Protein AF-A0A7W1YD83-F1 (afdb_monomer)

Radius of gyration: 21.46 Å; Cα contacts (8 Å, |Δi|>4): 449; chains: 1; bounding box: 45×30×66 Å

Structure (mmCIF, N/CA/C/O backbone):
data_AF-A0A7W1YD83-F1
#
_entry.id   AF-A0A7W1YD83-F1
#
loop_
_atom_site.group_PDB
_atom_site.id
_atom_site.type_symbol
_atom_site.label_atom_id
_atom_site.label_alt_id
_atom_site.label_comp_id
_atom_site.label_asym_id
_atom_site.label_entity_id
_atom_site.label_seq_id
_atom_site.pdbx_PDB_ins_code
_atom_site.Cartn_x
_atom_site.Cartn_y
_atom_site.Cartn_z
_atom_site.occupancy
_atom_site.B_iso_or_equiv
_atom_site.auth_seq_id
_atom_site.auth_comp_id
_atom_site.auth_asym_id
_atom_site.auth_atom_id
_atom_site.pdbx_PDB_model_num
ATOM 1 N N . ALA A 1 1 ? -5.613 -2.786 -4.575 1.00 83.44 1 ALA A N 1
ATOM 2 C CA . ALA A 1 1 ? -6.187 -3.310 -5.830 1.00 83.44 1 ALA A CA 1
ATOM 3 C C . ALA A 1 1 ? -5.606 -4.675 -6.187 1.00 83.44 1 ALA A C 1
ATOM 5 O O . ALA A 1 1 ? -6.374 -5.591 -6.424 1.00 83.44 1 ALA A O 1
ATOM 6 N N . THR A 1 2 ? -4.282 -4.833 -6.173 1.00 93.50 2 THR A N 1
ATOM 7 C CA . THR A 1 2 ? -3.581 -5.984 -6.768 1.00 93.50 2 THR A CA 1
ATOM 8 C C . THR A 1 2 ? -4.056 -7.386 -6.350 1.00 93.50 2 THR A C 1
ATOM 10 O O . THR A 1 2 ? -4.146 -8.216 -7.246 1.00 93.50 2 THR A O 1
ATOM 13 N N . PRO A 1 3 ? -4.469 -7.689 -5.096 1.00 92.75 3 PRO A N 1
ATOM 14 C CA . PRO A 1 3 ? -4.951 -9.037 -4.752 1.00 92.75 3 PRO A CA 1
ATOM 15 C C . PRO A 1 3 ? -6.234 -9.474 -5.473 1.00 92.75 3 PRO A C 1
ATOM 17 O O . PRO A 1 3 ? -6.559 -10.653 -5.464 1.00 92.75 3 PRO A O 1
ATOM 20 N N . TYR A 1 4 ? -6.979 -8.536 -6.063 1.00 94.62 4 TYR A N 1
ATOM 21 C CA . TYR A 1 4 ? -8.246 -8.811 -6.749 1.00 94.62 4 TYR A CA 1
ATOM 22 C C . TYR A 1 4 ? -8.084 -9.074 -8.251 1.00 94.62 4 TYR A C 1
ATOM 24 O O . TYR A 1 4 ? -9.076 -9.251 -8.949 1.00 94.62 4 TYR A O 1
ATOM 32 N N . PHE A 1 5 ? -6.852 -9.067 -8.757 1.00 97.50 5 PHE A N 1
ATOM 33 C CA . PHE A 1 5 ? -6.552 -9.258 -10.171 1.00 97.50 5 PHE A CA 1
ATOM 34 C C . PHE A 1 5 ? -5.728 -10.534 -10.375 1.00 97.50 5 PHE A C 1
ATOM 36 O O . PHE A 1 5 ? -4.896 -10.861 -9.526 1.00 97.50 5 PHE A O 1
ATOM 43 N N . PRO A 1 6 ? -5.914 -11.248 -11.495 1.00 97.44 6 PRO A N 1
ATOM 44 C CA . PRO A 1 6 ? -5.196 -12.488 -11.758 1.00 97.44 6 PRO A CA 1
ATOM 45 C C . PRO A 1 6 ? -3.700 -12.255 -12.019 1.00 97.44 6 PRO A C 1
ATOM 47 O O . PRO A 1 6 ? -3.255 -11.131 -12.288 1.00 97.44 6 PRO A O 1
ATOM 50 N N . ALA A 1 7 ? -2.933 -13.347 -11.993 1.00 97.56 7 ALA A N 1
ATOM 51 C CA . ALA A 1 7 ? -1.588 -13.384 -12.559 1.00 97.56 7 ALA A CA 1
ATOM 52 C C . ALA A 1 7 ? -1.601 -12.907 -14.027 1.00 97.56 7 ALA A C 1
ATOM 54 O O . ALA A 1 7 ? -2.603 -13.040 -14.728 1.00 97.56 7 ALA A O 1
ATOM 55 N N . GLY A 1 8 ? -0.499 -12.311 -14.477 1.00 97.19 8 GLY A N 1
ATOM 56 C CA . GLY A 1 8 ? -0.370 -11.675 -15.790 1.00 97.19 8 GLY A CA 1
ATOM 57 C C . GLY A 1 8 ? -0.905 -10.242 -15.858 1.00 97.19 8 GLY A C 1
ATOM 58 O O . GLY A 1 8 ? -0.608 -9.535 -16.816 1.00 97.19 8 GLY A O 1
ATOM 59 N N . THR A 1 9 ? -1.640 -9.767 -14.844 1.00 98.56 9 THR A N 1
ATOM 60 C CA . THR A 1 9 ? -2.102 -8.369 -14.805 1.00 98.56 9 THR A CA 1
ATOM 61 C C . THR A 1 9 ? -0.923 -7.404 -14.745 1.00 98.56 9 THR A C 1
ATOM 63 O O . THR A 1 9 ? 0.001 -7.594 -13.951 1.00 98.56 9 THR A O 1
ATOM 66 N N . VAL A 1 10 ? -0.997 -6.340 -15.546 1.00 98.69 10 VAL A N 1
ATOM 67 C CA . VAL A 1 10 ? -0.021 -5.248 -15.582 1.00 98.69 10 VAL A CA 1
ATOM 68 C C . VAL A 1 10 ? -0.576 -4.036 -14.838 1.00 98.69 10 VAL A C 1
ATOM 70 O O . VAL A 1 10 ? -1.605 -3.477 -15.212 1.00 98.69 10 VAL A O 1
ATOM 73 N N . PHE A 1 11 ? 0.125 -3.605 -13.794 1.00 98.69 11 PHE A N 1
ATOM 74 C CA . PHE A 1 11 ? -0.170 -2.389 -13.048 1.00 98.69 11 PHE A CA 1
ATOM 75 C C . PHE A 1 11 ? 0.800 -1.288 -13.449 1.00 98.69 11 PHE A C 1
ATOM 77 O O . PHE A 1 11 ? 1.987 -1.370 -13.145 1.00 98.69 11 PHE A O 1
ATOM 84 N N . VAL A 1 12 ? 0.292 -0.227 -14.071 1.00 98.38 12 VAL A N 1
ATOM 85 C CA . VAL A 1 12 ? 1.050 1.014 -14.260 1.00 98.38 12 VAL A CA 1
ATOM 86 C C . VAL A 1 12 ? 0.715 1.946 -13.100 1.00 98.38 12 VAL A C 1
ATOM 88 O O . VAL A 1 12 ? -0.426 2.386 -12.967 1.00 98.38 12 VAL A O 1
ATOM 91 N N . ALA A 1 13 ? 1.687 2.213 -12.229 1.00 97.75 13 ALA A N 1
ATOM 92 C CA . ALA A 1 13 ? 1.493 3.007 -11.019 1.00 97.75 13 ALA A CA 1
ATOM 93 C C . ALA A 1 13 ? 2.555 4.104 -10.936 1.00 97.75 13 ALA A C 1
ATOM 95 O O . ALA A 1 13 ? 3.735 3.823 -10.744 1.00 97.75 13 ALA A O 1
ATOM 96 N N . VAL A 1 14 ? 2.137 5.363 -11.085 1.00 96.44 14 VAL A N 1
ATOM 97 C CA . VAL A 1 14 ? 3.062 6.497 -11.198 1.00 96.44 14 VAL A CA 1
ATOM 98 C C . VAL A 1 14 ? 2.688 7.580 -10.194 1.00 96.44 14 VAL A C 1
ATOM 100 O O . VAL A 1 14 ? 1.758 8.353 -10.403 1.00 96.44 14 VAL A O 1
ATOM 103 N N . VAL A 1 15 ? 3.449 7.632 -9.105 1.00 96.06 15 VAL A N 1
ATOM 104 C CA . VAL A 1 15 ? 3.525 8.774 -8.189 1.00 96.06 15 VAL A CA 1
ATOM 105 C C . VAL A 1 15 ? 4.998 9.130 -8.121 1.00 96.06 15 VAL A C 1
ATOM 107 O O . VAL A 1 15 ? 5.776 8.412 -7.497 1.00 96.06 15 VAL A O 1
ATOM 110 N N . ASP A 1 16 ? 5.398 10.169 -8.850 1.00 95.19 16 ASP A N 1
ATOM 111 C CA . ASP A 1 16 ? 6.807 10.383 -9.177 1.00 95.19 16 ASP A CA 1
ATOM 112 C C . ASP A 1 16 ? 7.264 11.833 -8.974 1.00 95.19 16 ASP A C 1
ATOM 114 O O . ASP A 1 16 ? 7.435 12.578 -9.939 1.00 95.19 16 ASP A O 1
ATOM 118 N N . PRO A 1 17 ? 7.508 12.247 -7.717 1.00 93.12 17 PRO A N 1
ATOM 119 C CA . PRO A 1 17 ? 8.136 13.536 -7.432 1.00 93.12 17 PRO A CA 1
ATOM 120 C C . PRO A 1 17 ? 9.556 13.656 -8.010 1.00 93.12 17 PRO A C 1
ATOM 122 O O . PRO A 1 17 ? 10.057 14.762 -8.166 1.00 93.12 17 PRO A O 1
ATOM 125 N N . GLY A 1 18 ? 10.207 12.525 -8.314 1.00 92.12 18 GLY A N 1
ATOM 126 C CA . GLY A 1 18 ? 11.548 12.450 -8.893 1.00 92.12 18 GLY A CA 1
ATOM 127 C C . GLY A 1 18 ? 11.556 12.342 -10.419 1.00 92.12 18 GLY A C 1
ATOM 128 O O . GLY A 1 18 ? 12.548 11.876 -10.983 1.00 92.12 18 GLY A O 1
ATOM 129 N N . VAL A 1 19 ? 10.472 12.714 -11.104 1.00 94.69 19 VAL A N 1
ATOM 130 C CA . VAL A 1 19 ? 10.420 12.709 -12.572 1.00 94.69 19 VAL A CA 1
ATOM 131 C C . VAL A 1 19 ? 11.568 13.539 -13.160 1.00 94.69 19 VAL A C 1
ATOM 133 O O . VAL A 1 19 ? 11.961 14.560 -12.601 1.00 94.69 19 VAL A O 1
ATOM 136 N N . GLY A 1 20 ? 12.165 13.056 -14.252 1.00 86.12 20 GLY A N 1
ATOM 137 C CA . GLY A 1 20 ? 13.322 13.705 -14.882 1.00 86.12 20 GLY A CA 1
ATOM 138 C C . GLY A 1 20 ? 14.644 13.615 -14.101 1.00 86.12 20 GLY A C 1
ATOM 139 O O . GLY A 1 20 ? 15.647 14.144 -14.572 1.00 86.12 20 GLY A O 1
ATOM 140 N N . SER A 1 21 ? 14.674 12.959 -12.934 1.00 91.00 21 SER A N 1
ATOM 141 C CA . SER A 1 21 ? 15.900 12.725 -12.153 1.00 91.00 21 SER A CA 1
ATOM 142 C C . SER A 1 21 ? 16.596 11.402 -12.517 1.00 91.00 21 SER A C 1
ATOM 144 O O . SER A 1 21 ? 16.196 10.705 -13.447 1.00 91.00 21 SER A O 1
ATOM 146 N N . SER A 1 22 ? 17.623 11.028 -11.746 1.00 91.81 22 SER A N 1
ATOM 147 C CA . SER A 1 22 ? 18.359 9.765 -11.881 1.00 91.81 22 SER A CA 1
ATOM 148 C C . SER A 1 22 ? 17.633 8.531 -11.323 1.00 91.81 22 SER A C 1
ATOM 150 O O . SER A 1 22 ? 18.168 7.425 -11.413 1.00 91.81 22 SER A O 1
ATOM 152 N N . ARG A 1 23 ? 16.434 8.678 -10.736 1.00 94.31 23 ARG A N 1
ATOM 153 C CA . ARG A 1 23 ? 15.660 7.538 -10.216 1.00 94.31 23 ARG A CA 1
ATOM 154 C C . ARG A 1 23 ? 15.283 6.572 -1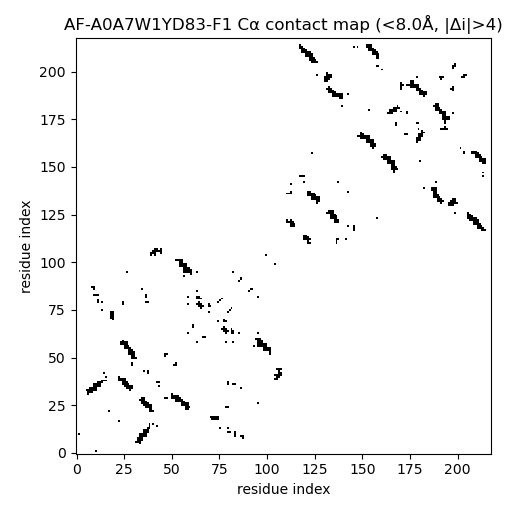1.344 1.00 94.31 23 ARG A C 1
ATOM 156 O O . ARG A 1 23 ? 14.725 6.978 -12.367 1.00 94.31 23 ARG A O 1
ATOM 163 N N . LYS A 1 24 ? 15.514 5.274 -11.145 1.00 96.25 24 LYS A N 1
ATOM 164 C CA . LYS A 1 24 ? 15.248 4.254 -12.171 1.00 96.25 24 LYS A CA 1
ATOM 165 C C . LYS A 1 24 ? 13.755 4.165 -12.500 1.00 96.25 24 LYS A C 1
ATOM 167 O O . LYS A 1 24 ? 12.897 4.378 -11.644 1.00 96.25 24 LYS A O 1
ATOM 172 N N . ALA A 1 25 ? 13.434 3.897 -13.761 1.00 97.56 25 ALA A N 1
ATOM 173 C CA . ALA A 1 25 ? 12.114 3.430 -14.180 1.00 97.56 25 ALA A CA 1
ATOM 174 C C . ALA A 1 25 ? 12.181 1.904 -14.249 1.00 97.56 25 ALA A C 1
ATOM 176 O O . ALA A 1 25 ? 13.154 1.395 -14.798 1.00 97.56 25 ALA A O 1
ATOM 177 N N . LEU A 1 26 ? 11.210 1.170 -13.703 1.00 97.94 26 LEU A N 1
ATOM 178 C CA . LEU A 1 26 ? 11.314 -0.289 -13.653 1.00 97.94 26 LEU A CA 1
ATOM 179 C C . LEU A 1 26 ? 10.035 -1.023 -14.036 1.00 97.94 26 LEU A C 1
ATOM 181 O O . LEU A 1 26 ? 8.924 -0.500 -13.910 1.00 97.94 26 LEU A O 1
ATOM 185 N N . VAL A 1 27 ? 10.237 -2.268 -14.465 1.00 98.69 27 VAL A N 1
ATOM 186 C CA . VAL A 1 27 ? 9.237 -3.332 -14.470 1.00 98.69 27 VAL A CA 1
ATOM 187 C C . VAL A 1 27 ? 9.625 -4.344 -13.400 1.00 98.69 27 VAL A C 1
ATOM 189 O O . VAL A 1 27 ? 10.742 -4.854 -13.410 1.00 98.69 27 VAL A O 1
ATOM 192 N N . ALA A 1 28 ? 8.711 -4.671 -12.494 1.00 98.62 28 ALA A N 1
ATOM 193 C CA . ALA A 1 28 ? 8.877 -5.755 -11.532 1.00 98.62 28 ALA A CA 1
ATOM 194 C C . ALA A 1 28 ? 7.795 -6.816 -11.725 1.00 98.62 28 ALA A C 1
ATOM 196 O O . ALA A 1 28 ? 6.635 -6.487 -11.966 1.00 98.62 28 ALA A O 1
ATOM 197 N N . LYS A 1 29 ? 8.164 -8.084 -11.566 1.00 98.62 29 LYS A N 1
ATOM 198 C CA . LYS A 1 29 ? 7.243 -9.217 -11.520 1.00 98.62 29 LYS A CA 1
ATOM 199 C C . LYS A 1 29 ? 7.157 -9.723 -10.082 1.00 98.62 29 LYS A C 1
ATOM 201 O O . LYS A 1 29 ? 8.178 -10.071 -9.488 1.00 98.62 29 LYS A O 1
ATOM 206 N N . SER A 1 30 ? 5.963 -9.738 -9.493 1.00 98.50 30 SER A N 1
ATOM 207 C CA . SER A 1 30 ? 5.761 -10.330 -8.164 1.00 98.50 30 SER A CA 1
ATOM 208 C C . SER A 1 30 ? 5.721 -11.855 -8.244 1.00 98.50 30 SER A C 1
ATOM 210 O O . SER A 1 30 ? 5.412 -12.417 -9.294 1.00 98.50 30 SER A O 1
ATOM 212 N N . LYS A 1 31 ? 5.940 -12.546 -7.119 1.00 98.38 31 LYS A N 1
ATOM 213 C CA . LYS A 1 31 ? 5.767 -14.013 -7.062 1.00 98.38 31 LYS A CA 1
ATOM 214 C C . LYS A 1 31 ? 4.310 -14.457 -7.241 1.00 98.38 31 LYS A C 1
ATOM 216 O O . LYS A 1 31 ? 4.056 -15.625 -7.507 1.00 98.38 31 LYS A O 1
ATOM 221 N N . ALA A 1 32 ? 3.356 -13.528 -7.140 1.00 97.81 32 ALA A N 1
ATOM 222 C CA . ALA A 1 32 ? 1.963 -13.747 -7.529 1.00 97.81 32 ALA A CA 1
ATOM 223 C C . ALA A 1 32 ? 1.750 -13.692 -9.060 1.00 97.81 32 ALA A C 1
ATOM 225 O O . ALA A 1 32 ? 0.618 -13.780 -9.533 1.00 97.81 32 ALA A O 1
ATOM 226 N N . GLY A 1 33 ? 2.818 -13.523 -9.847 1.00 97.75 33 GLY A N 1
ATOM 227 C CA . GLY A 1 33 ? 2.787 -13.526 -11.307 1.00 97.75 33 GLY A CA 1
ATOM 228 C C . GLY A 1 33 ? 2.269 -12.232 -11.934 1.00 97.75 33 GLY A C 1
ATOM 229 O O . GLY A 1 33 ? 1.922 -12.237 -13.109 1.00 97.75 33 GLY A O 1
ATOM 230 N N . GLN A 1 34 ? 2.180 -11.136 -11.179 1.00 98.44 34 GLN A N 1
ATOM 231 C CA . GLN A 1 34 ? 1.708 -9.833 -11.664 1.00 98.44 34 GLN A CA 1
ATOM 232 C C . GLN A 1 34 ? 2.884 -8.930 -12.033 1.00 98.44 34 GLN A C 1
ATOM 234 O O . GLN A 1 34 ? 3.947 -9.025 -11.419 1.00 98.44 34 GLN A O 1
ATOM 239 N N . PHE A 1 35 ? 2.675 -8.021 -12.984 1.00 98.75 35 PHE A N 1
ATOM 240 C CA . PHE A 1 35 ? 3.675 -7.049 -13.414 1.00 98.75 35 PHE A CA 1
ATOM 241 C C . PHE A 1 35 ? 3.367 -5.651 -12.888 1.00 98.75 35 PHE A C 1
ATOM 243 O O . PHE A 1 35 ? 2.215 -5.224 -12.835 1.00 98.75 35 PHE A O 1
ATOM 250 N N . PHE A 1 36 ? 4.417 -4.917 -12.547 1.00 98.75 36 PHE A N 1
ATOM 251 C CA . PHE A 1 36 ? 4.350 -3.574 -11.997 1.00 98.75 36 PHE A CA 1
ATOM 252 C C . PHE A 1 36 ? 5.300 -2.665 -12.759 1.00 98.75 36 PHE A C 1
ATOM 254 O O . PHE A 1 36 ? 6.502 -2.907 -12.765 1.00 98.75 36 PHE A O 1
ATOM 261 N N . VAL A 1 37 ? 4.763 -1.612 -13.366 1.00 98.75 37 VAL A N 1
ATOM 262 C CA . VAL A 1 37 ? 5.498 -0.590 -14.112 1.00 98.75 37 VAL A CA 1
ATOM 263 C C . VAL A 1 37 ? 5.435 0.712 -13.323 1.00 98.75 37 VAL A C 1
ATOM 265 O O . VAL A 1 37 ? 4.361 1.306 -13.193 1.00 98.75 37 VAL A O 1
ATOM 268 N N . LEU A 1 38 ? 6.559 1.123 -12.734 1.00 98.62 38 LEU A N 1
ATOM 269 C CA . LEU A 1 38 ? 6.593 2.222 -11.762 1.00 98.62 38 LEU A CA 1
ATOM 270 C C . LEU A 1 38 ? 7.990 2.864 -11.627 1.00 98.62 38 LEU A C 1
ATOM 272 O O . LEU A 1 38 ? 8.989 2.257 -12.026 1.00 98.62 38 LEU A O 1
ATOM 276 N N . PRO A 1 39 ? 8.095 4.079 -11.056 1.00 98.31 39 PRO A N 1
ATOM 277 C CA . PRO A 1 39 ? 9.374 4.633 -10.608 1.00 98.31 39 PRO A CA 1
ATOM 278 C C . PRO A 1 39 ? 9.960 3.832 -9.438 1.00 98.31 39 PRO A C 1
ATOM 280 O O . PRO A 1 39 ? 9.239 3.453 -8.516 1.00 98.31 39 PRO A O 1
ATOM 283 N N . ASP A 1 40 ? 11.278 3.643 -9.413 1.00 98.00 40 ASP A N 1
ATOM 284 C CA . ASP A 1 40 ? 11.975 3.037 -8.274 1.00 98.00 40 ASP A CA 1
ATOM 285 C C . ASP A 1 40 ? 12.154 4.046 -7.131 1.00 98.00 40 ASP A C 1
ATOM 287 O O . ASP A 1 40 ? 13.219 4.618 -6.916 1.00 98.00 40 ASP A O 1
ATOM 291 N N . ASN A 1 41 ? 11.056 4.345 -6.441 1.00 97.44 41 ASN A N 1
ATOM 292 C CA . ASN A 1 41 ? 11.011 5.302 -5.333 1.00 97.44 41 ASN A CA 1
ATOM 293 C C . ASN A 1 41 ? 10.328 4.728 -4.082 1.00 97.44 41 ASN A C 1
ATOM 295 O O . ASN A 1 41 ? 9.931 5.464 -3.180 1.00 97.44 41 ASN A O 1
ATOM 299 N N . GLY A 1 42 ? 10.164 3.404 -4.043 1.00 97.44 42 GLY A N 1
ATOM 300 C CA . GLY A 1 42 ? 9.537 2.699 -2.932 1.00 97.44 42 GLY A CA 1
ATOM 301 C C . GLY A 1 42 ? 8.026 2.500 -3.049 1.00 97.44 42 GLY A C 1
ATOM 302 O O . GLY A 1 42 ? 7.447 1.858 -2.172 1.00 97.44 42 GLY A O 1
ATOM 303 N N . LEU A 1 43 ? 7.372 2.931 -4.135 1.00 97.06 43 LEU A N 1
ATOM 304 C CA . LEU A 1 43 ? 5.940 2.670 -4.359 1.00 97.06 43 LEU A CA 1
ATOM 305 C C . LEU A 1 43 ? 5.588 1.163 -4.364 1.00 97.06 43 LEU A C 1
ATOM 307 O O . LEU A 1 43 ? 4.472 0.781 -4.014 1.00 97.06 43 LEU A O 1
ATOM 311 N N . LEU A 1 44 ? 6.554 0.293 -4.685 1.00 97.44 44 LEU A N 1
ATOM 312 C CA . LEU A 1 44 ? 6.397 -1.168 -4.675 1.00 97.44 44 LEU A CA 1
ATOM 313 C C . LEU A 1 44 ? 6.489 -1.805 -3.274 1.00 97.44 44 LEU A C 1
ATOM 315 O O . LEU A 1 44 ? 6.217 -2.996 -3.143 1.00 97.44 44 LEU A O 1
ATOM 319 N N . THR A 1 45 ? 6.851 -1.051 -2.227 1.00 97.50 45 THR A N 1
ATOM 320 C CA . THR A 1 45 ? 7.175 -1.586 -0.885 1.00 97.50 45 THR A CA 1
ATOM 321 C C . THR A 1 45 ? 6.111 -2.553 -0.360 1.00 97.50 45 THR A C 1
ATOM 323 O O . THR A 1 45 ? 6.421 -3.707 -0.079 1.00 97.50 45 THR A O 1
ATOM 326 N N . MET A 1 46 ? 4.840 -2.138 -0.330 1.00 94.38 46 MET A N 1
ATOM 327 C CA . MET A 1 46 ? 3.753 -2.964 0.219 1.00 94.38 46 MET A CA 1
ATOM 328 C C . MET A 1 46 ? 3.476 -4.239 -0.596 1.00 94.38 46 MET A C 1
ATOM 330 O O . MET A 1 46 ? 2.991 -5.229 -0.055 1.00 94.38 46 MET A O 1
ATOM 334 N N . VAL A 1 47 ? 3.741 -4.222 -1.907 1.00 96.62 47 VAL A N 1
ATOM 335 C CA . VAL A 1 47 ? 3.602 -5.412 -2.764 1.00 96.62 47 VAL A CA 1
ATOM 336 C C . VAL A 1 47 ? 4.767 -6.360 -2.522 1.00 96.62 47 VAL A C 1
ATOM 338 O O . VAL A 1 47 ? 4.559 -7.562 -2.393 1.00 96.62 47 VAL A O 1
ATOM 341 N N . ALA A 1 48 ? 5.981 -5.820 -2.423 1.00 96.88 48 ALA A N 1
ATOM 342 C CA . ALA A 1 48 ? 7.169 -6.606 -2.145 1.00 96.88 48 ALA A CA 1
ATOM 343 C C . ALA A 1 48 ? 7.102 -7.302 -0.778 1.00 96.88 48 ALA A C 1
ATOM 345 O O . ALA A 1 48 ? 7.498 -8.458 -0.685 1.00 96.88 48 ALA A O 1
ATOM 346 N N . GLU A 1 49 ? 6.572 -6.639 0.253 1.00 94.00 49 GLU A N 1
ATOM 347 C CA . GLU A 1 49 ? 6.354 -7.251 1.572 1.00 94.00 49 GLU A CA 1
ATOM 348 C C . GLU A 1 49 ? 5.300 -8.364 1.535 1.00 94.00 49 GLU A C 1
ATOM 350 O O . GLU A 1 49 ? 5.484 -9.408 2.155 1.00 94.00 49 GLU A O 1
ATOM 355 N N . ARG A 1 50 ? 4.198 -8.153 0.803 1.00 93.31 50 ARG A N 1
ATOM 356 C CA . ARG A 1 50 ? 3.074 -9.097 0.762 1.00 93.31 50 ARG A CA 1
ATOM 357 C C . ARG A 1 50 ? 3.355 -10.327 -0.100 1.00 93.31 50 ARG A C 1
ATOM 359 O O . ARG A 1 50 ? 3.091 -11.443 0.332 1.00 93.31 50 ARG A O 1
ATOM 366 N N . ASP A 1 51 ? 3.833 -10.117 -1.324 1.00 96.62 51 ASP A N 1
ATOM 367 C CA . ASP A 1 51 ? 3.946 -11.175 -2.337 1.00 96.62 51 ASP A CA 1
ATOM 368 C C . ASP A 1 51 ? 5.396 -11.605 -2.572 1.00 96.62 51 ASP A C 1
ATOM 370 O O . ASP A 1 51 ? 5.652 -12.693 -3.084 1.00 96.62 51 ASP A O 1
ATOM 374 N N . GLY A 1 52 ? 6.366 -10.749 -2.248 1.00 97.88 52 GLY A N 1
ATOM 375 C CA . GLY A 1 52 ? 7.730 -10.879 -2.743 1.00 97.88 52 GLY A CA 1
ATOM 376 C C . GLY A 1 52 ? 7.858 -10.525 -4.229 1.00 97.88 52 GLY A C 1
ATOM 377 O O . GLY A 1 52 ? 6.919 -10.632 -5.023 1.00 97.88 52 GLY A O 1
ATOM 378 N N . ILE A 1 53 ? 9.065 -10.115 -4.616 1.00 98.50 53 ILE A N 1
ATOM 379 C CA . ILE A 1 53 ? 9.420 -9.830 -6.010 1.00 98.50 53 ILE A CA 1
ATOM 380 C C . ILE A 1 53 ? 10.203 -11.019 -6.564 1.00 98.50 53 ILE A C 1
ATOM 382 O O . ILE A 1 53 ? 11.177 -11.454 -5.953 1.00 98.50 53 ILE A O 1
ATOM 386 N N . GLU A 1 54 ? 9.729 -11.570 -7.681 1.00 98.25 54 GLU A N 1
ATOM 387 C CA . GLU A 1 54 ? 10.386 -12.653 -8.420 1.00 98.25 54 GLU A CA 1
ATOM 388 C C . GLU A 1 54 ? 11.581 -12.098 -9.195 1.00 98.25 54 GLU A C 1
ATOM 390 O O . GLU A 1 54 ? 12.687 -12.612 -9.070 1.00 98.25 54 GLU A O 1
ATOM 395 N N . ALA A 1 55 ? 11.365 -11.020 -9.949 1.00 98.44 55 ALA A N 1
ATOM 396 C CA . ALA A 1 55 ? 12.397 -10.373 -10.746 1.00 98.44 55 ALA A CA 1
ATOM 397 C C . ALA A 1 55 ? 12.048 -8.901 -11.008 1.00 98.44 55 ALA A C 1
ATOM 399 O O . ALA A 1 55 ? 10.878 -8.512 -10.957 1.00 98.44 55 ALA A O 1
ATOM 400 N N . ALA A 1 56 ? 13.056 -8.083 -11.304 1.00 98.69 56 ALA A N 1
ATOM 401 C CA . ALA A 1 56 ? 12.880 -6.698 -11.720 1.00 98.69 56 ALA A CA 1
ATOM 402 C C . ALA A 1 56 ? 13.878 -6.329 -12.821 1.00 98.69 56 ALA A C 1
ATOM 404 O O . ALA A 1 56 ? 14.961 -6.905 -12.910 1.00 98.69 56 ALA A O 1
ATOM 405 N N . ARG A 1 57 ? 13.497 -5.375 -13.670 1.00 98.69 57 ARG A N 1
ATOM 406 C CA . ARG A 1 57 ? 14.313 -4.845 -14.763 1.00 98.69 57 ARG A CA 1
ATOM 407 C C . ARG A 1 57 ? 14.148 -3.340 -14.871 1.00 98.69 57 ARG A C 1
ATOM 409 O O . ARG A 1 57 ? 13.056 -2.816 -14.652 1.00 98.69 57 ARG A O 1
ATOM 416 N N . GLU A 1 58 ? 15.220 -2.659 -15.243 1.00 98.44 58 GLU A N 1
ATOM 417 C CA . GLU A 1 58 ? 15.167 -1.247 -15.607 1.00 98.44 58 GLU A CA 1
ATOM 418 C C . GLU A 1 58 ? 14.500 -1.079 -16.976 1.00 98.44 58 GLU A C 1
ATOM 420 O O . GLU A 1 58 ? 14.753 -1.854 -17.897 1.00 98.44 58 GLU A O 1
ATOM 425 N N . ILE A 1 59 ? 13.674 -0.047 -17.133 1.00 97.94 59 ILE A N 1
ATOM 426 C CA . ILE A 1 59 ? 13.130 0.362 -18.428 1.00 97.94 59 ILE A CA 1
ATOM 427 C C . ILE A 1 59 ? 14.179 1.222 -19.123 1.00 97.94 59 ILE A C 1
ATOM 429 O O . ILE A 1 59 ? 14.185 2.444 -18.987 1.00 97.94 59 ILE A O 1
ATOM 433 N N . ALA A 1 60 ? 15.079 0.558 -19.843 1.00 96.31 60 ALA A N 1
ATOM 434 C CA . ALA A 1 60 ? 16.208 1.189 -20.524 1.00 96.31 60 ALA A CA 1
ATOM 435 C C . ALA A 1 60 ? 16.109 1.110 -22.054 1.00 96.31 60 ALA A C 1
ATOM 437 O O . ALA A 1 60 ? 16.845 1.807 -22.747 1.00 96.31 60 ALA A O 1
ATOM 438 N N . ASN A 1 61 ? 15.217 0.277 -22.596 1.00 96.44 61 ASN A N 1
ATOM 439 C CA . ASN A 1 61 ? 15.041 0.123 -24.036 1.00 96.44 61 ASN A CA 1
ATOM 440 C C . ASN A 1 61 ? 14.114 1.217 -24.613 1.00 96.44 61 ASN A C 1
ATOM 442 O O . ASN A 1 61 ? 12.916 1.202 -24.316 1.00 96.44 61 ASN A O 1
ATOM 446 N N . PRO A 1 62 ? 14.597 2.118 -25.495 1.00 95.31 62 PRO A N 1
ATOM 447 C CA . PRO A 1 62 ? 13.763 3.162 -26.099 1.00 95.31 62 PRO A CA 1
ATOM 448 C C . PRO A 1 62 ? 12.600 2.629 -26.947 1.00 95.31 62 PRO A C 1
ATOM 450 O O . PRO A 1 62 ? 11.602 3.324 -27.110 1.00 95.31 62 PRO A O 1
ATOM 453 N N . ALA A 1 63 ? 12.689 1.395 -27.459 1.00 96.00 63 ALA A N 1
ATOM 454 C CA . ALA A 1 63 ? 11.597 0.756 -28.198 1.00 96.00 63 ALA A CA 1
ATOM 455 C C . ALA A 1 63 ? 10.377 0.425 -27.318 1.00 96.00 63 ALA A C 1
ATOM 457 O O . ALA A 1 63 ? 9.318 0.116 -27.850 1.00 96.00 63 ALA A O 1
ATOM 458 N N . TRP A 1 64 ? 10.528 0.494 -25.990 1.00 97.06 64 TRP A N 1
ATOM 459 C CA . TRP A 1 64 ? 9.461 0.324 -24.998 1.00 97.06 64 TRP A CA 1
ATOM 460 C C . TRP A 1 64 ? 8.928 1.669 -24.472 1.00 97.06 64 TRP A C 1
ATOM 462 O O . TRP A 1 64 ? 8.214 1.705 -23.471 1.00 97.06 64 TRP A O 1
ATOM 472 N N . MET A 1 65 ? 9.291 2.783 -25.117 1.00 96.38 65 MET A N 1
ATOM 473 C CA . MET A 1 65 ? 8.923 4.154 -24.747 1.00 96.38 65 MET A CA 1
ATOM 474 C C . MET A 1 65 ? 8.179 4.843 -25.903 1.00 96.38 65 MET A C 1
ATOM 476 O O . MET A 1 65 ? 8.097 4.316 -27.009 1.00 96.38 65 MET A O 1
ATOM 480 N N . ILE A 1 66 ? 7.640 6.044 -25.673 1.00 91.69 66 ILE A N 1
ATOM 481 C CA . ILE A 1 66 ? 6.815 6.780 -26.654 1.00 91.69 66 ILE A CA 1
ATOM 482 C C . ILE A 1 66 ? 7.587 7.263 -27.907 1.00 91.69 66 ILE A C 1
ATOM 484 O O . ILE A 1 66 ? 6.984 7.821 -28.822 1.00 91.69 66 ILE A O 1
ATOM 488 N N . GLY A 1 67 ? 8.909 7.057 -27.970 1.00 81.25 67 GLY A N 1
ATOM 489 C CA . GLY A 1 67 ? 9.775 7.429 -29.092 1.00 81.25 67 GLY A CA 1
ATOM 490 C C . GLY A 1 67 ? 11.017 8.219 -28.660 1.00 81.25 67 GLY A C 1
ATOM 491 O O . GLY A 1 67 ? 11.440 8.159 -27.509 1.00 81.25 67 GLY A O 1
ATOM 492 N N . ALA A 1 68 ? 11.618 8.966 -29.594 1.00 72.69 68 ALA A N 1
ATOM 493 C CA . ALA A 1 68 ? 12.943 9.579 -29.418 1.00 72.69 68 ALA A CA 1
ATOM 494 C C . ALA A 1 68 ? 12.989 10.830 -28.512 1.00 72.69 68 ALA A C 1
ATOM 496 O O . ALA A 1 68 ? 14.069 11.213 -28.070 1.00 72.69 68 ALA A O 1
ATOM 497 N N . ALA A 1 69 ? 11.854 11.481 -28.242 1.00 82.62 69 ALA A N 1
ATOM 498 C CA . ALA A 1 69 ? 11.800 12.727 -27.474 1.00 82.62 69 ALA A CA 1
ATOM 499 C C . ALA A 1 69 ? 11.027 12.534 -26.161 1.00 82.62 69 ALA A C 1
ATOM 501 O O . ALA A 1 69 ? 9.806 12.679 -26.122 1.00 82.62 69 ALA A O 1
ATOM 502 N N . LEU A 1 70 ? 11.748 12.206 -25.086 1.00 89.44 70 LEU A N 1
ATOM 503 C CA . LEU A 1 70 ? 11.177 12.067 -23.744 1.00 89.44 70 LEU A CA 1
ATOM 504 C C . LEU A 1 70 ? 11.008 13.438 -23.076 1.00 89.44 70 LEU A C 1
ATOM 506 O O . LEU A 1 70 ? 11.925 14.260 -23.070 1.00 89.44 70 LEU A O 1
ATOM 510 N N . SER A 1 71 ? 9.845 13.681 -22.475 1.00 89.81 71 SER A N 1
ATOM 511 C CA . SER A 1 71 ? 9.607 14.841 -21.619 1.00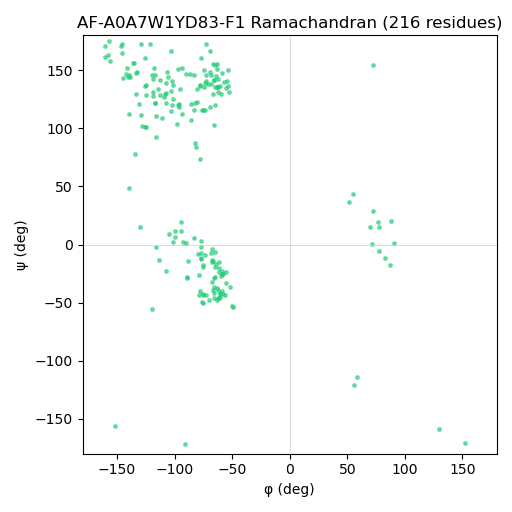 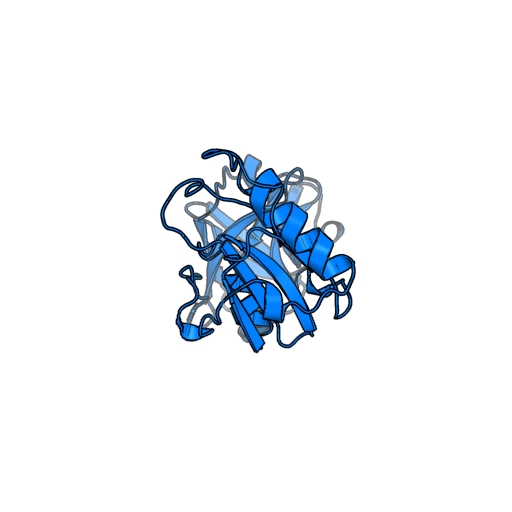89.81 71 SER A CA 1
ATOM 512 C C . SER A 1 71 ? 10.283 14.664 -20.265 1.00 89.81 71 SER A C 1
ATOM 514 O O . SER A 1 71 ? 10.095 13.647 -19.603 1.00 89.81 71 SER A O 1
ATOM 516 N N . SER A 1 72 ? 10.956 15.709 -19.783 1.00 91.00 72 SER A N 1
ATOM 517 C CA . SER A 1 72 ? 11.525 15.745 -18.431 1.00 91.00 72 SER A CA 1
ATOM 518 C C . SER A 1 72 ? 10.479 15.776 -17.310 1.00 91.00 72 SER A C 1
ATOM 520 O O . SER A 1 72 ? 10.822 15.535 -16.157 1.00 91.00 72 SER A O 1
ATOM 522 N N . THR A 1 73 ? 9.210 16.066 -17.615 1.00 91.81 73 THR A N 1
ATOM 523 C CA . THR A 1 73 ? 8.148 16.237 -16.611 1.00 91.81 73 THR A CA 1
ATOM 524 C C . THR A 1 73 ? 7.035 15.202 -16.714 1.00 91.81 73 THR A C 1
ATOM 526 O O . THR A 1 73 ? 6.135 15.207 -15.875 1.00 91.81 73 THR A O 1
ATOM 529 N N . PHE A 1 74 ? 7.076 14.290 -17.697 1.00 93.62 74 PHE A N 1
ATOM 530 C CA . PHE A 1 74 ? 5.966 13.360 -17.926 1.00 93.62 74 PHE A CA 1
ATOM 531 C C . PHE A 1 74 ? 6.374 11.922 -18.282 1.00 93.62 74 PHE A C 1
ATOM 533 O O . PHE A 1 74 ? 5.790 11.289 -19.163 1.00 93.62 74 PHE A O 1
ATOM 540 N N . HIS A 1 75 ? 7.291 11.332 -17.509 1.00 96.06 75 HIS A N 1
ATOM 541 C CA . HIS A 1 75 ? 7.659 9.913 -17.657 1.00 96.06 75 HIS A CA 1
ATOM 542 C C . HIS A 1 75 ? 6.472 8.941 -17.486 1.00 96.06 75 HIS A C 1
ATOM 544 O O . HIS A 1 75 ? 6.507 7.837 -18.024 1.00 96.06 75 HIS A O 1
ATOM 550 N N . GLY A 1 76 ? 5.399 9.352 -16.793 1.00 95.88 76 GLY A N 1
ATOM 551 C CA . GLY A 1 76 ? 4.109 8.642 -16.761 1.00 95.88 76 GLY A CA 1
ATOM 552 C C . GLY A 1 76 ? 3.589 8.284 -18.150 1.00 95.88 76 GLY A C 1
ATOM 553 O O . GLY A 1 76 ? 3.306 7.119 -18.432 1.00 95.88 76 GLY A O 1
ATOM 554 N N . ARG A 1 77 ? 3.512 9.289 -19.023 1.00 95.62 77 ARG A N 1
ATOM 555 C CA . ARG A 1 77 ? 3.073 9.150 -20.411 1.00 95.62 77 ARG A CA 1
ATOM 556 C C . ARG A 1 77 ? 4.172 8.560 -21.292 1.00 95.62 77 ARG A C 1
ATOM 558 O O . ARG A 1 77 ? 3.867 7.739 -22.144 1.00 95.62 77 ARG A O 1
ATOM 565 N N . ASP A 1 78 ? 5.421 8.970 -21.083 1.00 96.31 78 ASP A N 1
ATOM 566 C CA . ASP A 1 78 ? 6.480 8.733 -22.072 1.00 96.31 78 ASP A CA 1
ATOM 567 C C . ASP A 1 78 ? 7.220 7.403 -21.893 1.00 96.31 78 ASP A C 1
ATOM 569 O O . ASP A 1 78 ? 7.708 6.843 -22.871 1.00 96.31 78 ASP A O 1
ATOM 573 N N . ILE A 1 79 ? 7.289 6.885 -20.663 1.00 97.44 79 ILE A N 1
ATOM 574 C CA . ILE A 1 79 ? 8.052 5.675 -20.318 1.00 97.44 79 ILE A CA 1
ATOM 575 C C . ILE A 1 79 ? 7.124 4.603 -19.746 1.00 97.44 79 ILE A C 1
ATOM 577 O O . ILE A 1 79 ? 7.051 3.492 -20.264 1.00 97.44 79 ILE A O 1
ATOM 581 N N . PHE A 1 80 ? 6.381 4.931 -18.687 1.00 98.19 80 PHE A N 1
ATOM 582 C CA . PHE A 1 80 ? 5.629 3.929 -17.931 1.00 98.19 80 PHE A CA 1
ATOM 583 C C . PHE A 1 80 ? 4.393 3.413 -18.677 1.00 98.19 80 PHE A C 1
ATOM 585 O O . PHE A 1 80 ? 4.149 2.209 -18.695 1.00 98.19 80 PHE A O 1
ATOM 592 N N . SER A 1 81 ? 3.618 4.294 -19.317 1.00 97.81 81 SER A N 1
ATOM 593 C CA . SER A 1 81 ? 2.418 3.870 -20.056 1.00 97.81 81 SER A CA 1
ATOM 594 C C . SER A 1 81 ? 2.753 2.990 -21.275 1.00 97.81 81 SER A C 1
ATOM 596 O O . SER A 1 81 ? 2.140 1.928 -21.401 1.00 97.81 81 SER A O 1
ATOM 598 N N . PRO A 1 82 ? 3.741 3.335 -22.131 1.00 97.81 82 PRO A N 1
ATOM 599 C CA . PRO A 1 82 ? 4.155 2.479 -23.239 1.00 97.81 82 PRO A CA 1
ATOM 600 C C . PRO A 1 82 ? 4.713 1.139 -22.757 1.00 97.81 82 PRO A C 1
ATOM 602 O O . PRO A 1 82 ? 4.255 0.099 -23.225 1.00 97.81 82 PRO A O 1
ATOM 605 N N . ALA A 1 83 ? 5.600 1.129 -21.754 1.00 98.44 83 ALA A N 1
ATOM 606 C CA . ALA A 1 83 ? 6.123 -0.119 -21.199 1.00 98.44 83 ALA A CA 1
ATOM 607 C C . ALA A 1 83 ? 5.003 -1.019 -20.646 1.00 98.44 83 ALA A C 1
ATOM 609 O O . ALA A 1 83 ? 4.997 -2.227 -20.884 1.00 98.44 83 ALA A O 1
ATOM 610 N N . GLY A 1 84 ? 4.004 -0.431 -19.977 1.00 98.56 84 GLY A N 1
ATOM 611 C CA . GLY A 1 84 ? 2.800 -1.143 -19.550 1.00 98.56 84 GLY A CA 1
ATOM 612 C C . GLY A 1 84 ? 2.005 -1.743 -20.712 1.00 98.56 84 GLY A C 1
ATOM 613 O O . GLY A 1 84 ? 1.562 -2.887 -20.623 1.00 98.56 84 GLY A O 1
ATOM 614 N N . ALA A 1 85 ? 1.862 -1.013 -21.820 1.00 98.31 85 ALA A N 1
ATOM 615 C CA . ALA A 1 85 ? 1.173 -1.498 -23.015 1.00 98.31 85 ALA A CA 1
ATOM 616 C C . ALA A 1 85 ? 1.922 -2.651 -23.707 1.00 98.31 85 ALA A C 1
ATOM 618 O O . ALA A 1 85 ? 1.287 -3.611 -24.138 1.00 98.31 85 ALA A O 1
ATOM 619 N N . HIS A 1 86 ? 3.256 -2.599 -23.774 1.00 98.50 86 HIS A N 1
ATOM 620 C CA . HIS A 1 86 ? 4.069 -3.705 -24.292 1.00 98.50 86 HIS A CA 1
ATOM 621 C C . HIS A 1 86 ? 3.889 -4.983 -23.461 1.00 98.50 86 HIS A C 1
ATOM 623 O O . HIS A 1 86 ? 3.632 -6.047 -24.025 1.00 98.50 86 HIS A O 1
ATOM 629 N N . LEU A 1 87 ? 3.924 -4.874 -22.127 1.00 98.44 87 LEU A N 1
ATOM 630 C CA . LEU A 1 87 ? 3.647 -6.009 -21.240 1.00 98.44 87 LEU A CA 1
ATOM 631 C C . LEU A 1 87 ? 2.231 -6.556 -21.440 1.00 98.44 87 LEU A C 1
ATOM 633 O O . LEU A 1 87 ? 2.047 -7.765 -21.544 1.00 98.44 87 LEU A O 1
ATOM 637 N N . ALA A 1 88 ? 1.230 -5.676 -21.529 1.00 98.19 88 ALA A N 1
ATOM 638 C CA . ALA A 1 88 ? -0.159 -6.082 -21.722 1.00 98.19 88 ALA A CA 1
ATOM 639 C C . ALA A 1 88 ? -0.391 -6.762 -23.085 1.00 98.19 88 ALA A C 1
ATOM 641 O O . ALA A 1 88 ? -1.275 -7.608 -23.204 1.00 98.19 88 ALA A O 1
ATOM 642 N N . ARG A 1 89 ? 0.415 -6.424 -24.101 1.00 97.75 89 ARG A N 1
ATOM 643 C CA . ARG A 1 89 ? 0.420 -7.072 -25.422 1.00 97.75 89 ARG A CA 1
ATOM 644 C C . ARG A 1 89 ? 1.127 -8.437 -25.426 1.00 97.75 89 ARG A C 1
ATOM 646 O O . ARG A 1 89 ? 0.973 -9.179 -26.391 1.00 97.75 89 ARG A O 1
ATOM 653 N N . GLY A 1 90 ? 1.846 -8.783 -24.356 1.00 97.50 90 GLY A N 1
ATOM 654 C CA . GLY A 1 90 ? 2.543 -10.063 -24.208 1.00 97.50 90 GLY A CA 1
ATOM 655 C C . GLY A 1 90 ? 3.960 -10.083 -24.779 1.00 97.50 90 GLY A C 1
ATOM 656 O O . GLY A 1 90 ? 4.478 -11.162 -25.060 1.00 97.50 90 GLY A O 1
ATOM 657 N N . ASP A 1 91 ? 4.586 -8.918 -24.965 1.00 98.19 91 ASP A N 1
ATOM 658 C CA . ASP A 1 91 ? 5.983 -8.852 -25.399 1.00 98.19 91 ASP A CA 1
ATOM 659 C C . ASP A 1 91 ? 6.927 -9.485 -24.371 1.00 98.19 91 ASP A C 1
ATOM 661 O O . ASP A 1 91 ? 6.674 -9.445 -23.163 1.00 98.19 91 ASP A O 1
ATOM 665 N N . ASP A 1 92 ? 8.059 -10.018 -24.845 1.00 97.75 92 ASP A N 1
ATOM 666 C CA . ASP A 1 92 ? 9.099 -10.527 -23.955 1.00 97.75 92 ASP A CA 1
ATOM 667 C C . ASP A 1 92 ? 9.711 -9.380 -23.145 1.00 97.75 92 ASP A C 1
ATOM 669 O O . ASP A 1 92 ? 10.543 -8.606 -23.625 1.00 97.75 92 ASP A O 1
ATOM 673 N N . TRP A 1 93 ? 9.306 -9.297 -21.881 1.00 97.38 93 TRP A N 1
ATOM 674 C CA . TRP A 1 93 ? 9.757 -8.281 -20.942 1.00 97.38 93 TRP A CA 1
ATOM 675 C C . TRP A 1 93 ? 11.269 -8.315 -20.680 1.00 97.38 93 TRP A C 1
ATOM 677 O O . TRP A 1 93 ? 11.806 -7.326 -20.187 1.00 97.38 93 TRP A O 1
ATOM 687 N N . ASN A 1 94 ? 11.989 -9.383 -21.049 1.00 97.69 94 ASN A N 1
ATOM 688 C CA . ASN A 1 94 ? 13.454 -9.373 -21.018 1.00 97.69 94 ASN A CA 1
ATOM 689 C C . ASN A 1 94 ? 14.047 -8.280 -21.917 1.00 97.69 94 ASN A C 1
ATOM 691 O O . ASN A 1 94 ? 15.118 -7.754 -21.620 1.00 97.69 94 ASN A O 1
ATOM 695 N N . ALA A 1 95 ? 13.330 -7.887 -22.973 1.00 97.69 95 ALA A N 1
ATOM 696 C CA . ALA A 1 95 ? 13.736 -6.813 -23.868 1.00 97.69 95 ALA A CA 1
ATOM 697 C C . ALA A 1 95 ? 13.585 -5.410 -23.256 1.00 97.69 95 ALA A C 1
ATOM 699 O O . ALA A 1 95 ? 14.056 -4.450 -23.864 1.00 97.69 95 ALA A O 1
ATOM 700 N N . VAL A 1 96 ? 12.949 -5.255 -22.087 1.00 97.69 96 VAL A N 1
ATOM 701 C CA . VAL A 1 96 ? 12.722 -3.935 -21.471 1.00 97.69 96 VAL A CA 1
ATOM 702 C C . VAL A 1 96 ? 14.027 -3.269 -21.017 1.00 97.69 96 VAL A C 1
ATOM 704 O O . VAL A 1 96 ? 14.153 -2.042 -21.076 1.00 97.69 96 VAL A O 1
ATOM 707 N N . GLY A 1 97 ? 15.010 -4.077 -20.608 1.00 98.06 97 GLY A N 1
ATOM 708 C CA . GLY A 1 97 ? 16.310 -3.614 -20.138 1.00 98.06 97 GLY A CA 1
ATOM 709 C C . GLY A 1 97 ? 16.994 -4.560 -19.139 1.00 98.06 97 GLY A C 1
ATOM 710 O O . GLY A 1 97 ? 16.562 -5.707 -18.948 1.00 98.06 97 GLY A O 1
ATOM 711 N N . PRO A 1 98 ? 18.106 -4.101 -18.533 1.00 98.25 98 PRO A N 1
ATOM 712 C CA . PRO A 1 98 ? 18.936 -4.910 -17.645 1.00 98.25 98 PRO A CA 1
ATOM 713 C C . PRO A 1 98 ? 18.203 -5.289 -16.354 1.00 98.25 98 PRO A C 1
ATOM 715 O O . PRO A 1 98 ? 17.280 -4.599 -15.919 1.00 98.25 98 PRO A O 1
ATOM 718 N N . GLU A 1 99 ? 18.631 -6.389 -15.737 1.00 98.38 99 GLU A N 1
ATOM 719 C CA . GLU A 1 99 ? 18.093 -6.850 -14.454 1.00 98.38 99 GLU A CA 1
ATOM 720 C C . GLU A 1 99 ? 18.474 -5.912 -13.308 1.00 98.38 99 GLU A C 1
ATOM 722 O O . GLU A 1 99 ? 19.561 -5.337 -13.285 1.00 98.38 99 GLU A O 1
ATOM 727 N N . IL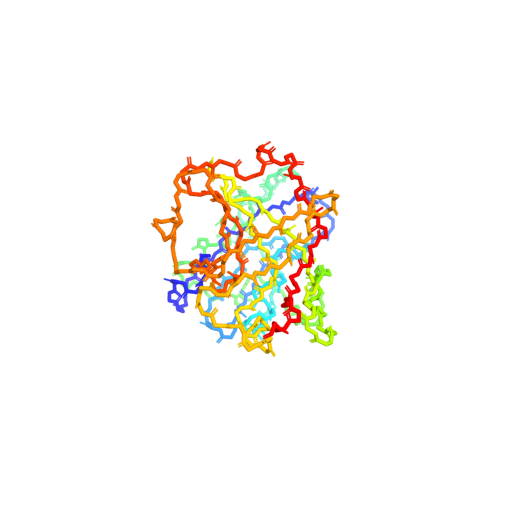E A 1 100 ? 17.561 -5.793 -12.348 1.00 98.12 100 ILE A N 1
ATOM 728 C CA . ILE A 1 100 ? 17.779 -5.150 -11.055 1.00 98.12 100 ILE A CA 1
ATOM 729 C C . ILE A 1 100 ? 17.558 -6.226 -9.998 1.00 98.12 100 ILE A C 1
ATOM 731 O O . ILE A 1 100 ? 16.509 -6.883 -9.987 1.00 98.12 100 ILE A O 1
ATOM 735 N N . ALA A 1 101 ? 18.517 -6.409 -9.090 1.00 98.00 101 ALA A N 1
ATOM 736 C CA . ALA A 1 101 ? 18.339 -7.380 -8.022 1.00 98.00 101 ALA A CA 1
ATOM 737 C C . ALA A 1 101 ? 17.182 -6.930 -7.106 1.00 98.00 101 ALA A C 1
ATOM 739 O O . ALA A 1 101 ? 17.132 -5.763 -6.713 1.00 98.00 101 ALA A O 1
ATOM 740 N N . PRO A 1 102 ? 16.257 -7.818 -6.685 1.00 97.06 102 PRO A N 1
ATOM 741 C CA . PRO A 1 102 ? 15.152 -7.426 -5.806 1.00 97.06 102 PRO A CA 1
ATOM 742 C C . PRO A 1 102 ? 15.570 -6.740 -4.494 1.00 97.06 102 PRO A C 1
ATOM 744 O O . PRO A 1 102 ? 14.765 -6.012 -3.910 1.00 97.06 102 PRO A O 1
ATOM 747 N N . SER A 1 103 ? 16.805 -6.976 -4.034 1.00 96.62 103 SER A N 1
ATOM 748 C CA . SER A 1 103 ? 17.429 -6.339 -2.867 1.00 96.62 103 SER A CA 1
ATOM 749 C C . SER A 1 103 ? 17.883 -4.895 -3.098 1.00 96.62 103 SER A C 1
ATOM 751 O O . SER A 1 103 ? 18.090 -4.178 -2.127 1.00 96.62 103 SER A O 1
ATOM 753 N N . GLU A 1 104 ? 18.053 -4.471 -4.350 1.00 97.56 104 GLU A N 1
ATOM 754 C CA . GLU A 1 104 ? 18.460 -3.107 -4.725 1.00 97.56 104 GLU A CA 1
ATOM 755 C C . GLU A 1 104 ? 17.264 -2.162 -4.886 1.00 97.56 104 GLU A C 1
ATOM 757 O O . GLU A 1 104 ? 17.438 -0.947 -4.919 1.00 97.56 104 GLU A O 1
ATOM 762 N N . LEU A 1 105 ? 16.048 -2.714 -4.964 1.00 98.00 105 LEU A N 1
ATOM 763 C CA . LEU A 1 105 ? 14.816 -1.941 -5.091 1.00 98.00 105 LEU A CA 1
ATOM 764 C C . LEU A 1 105 ? 14.606 -1.039 -3.876 1.00 98.00 105 LEU A C 1
ATOM 766 O O . LEU A 1 105 ? 14.680 -1.499 -2.732 1.00 98.00 105 LEU A O 1
ATOM 770 N N . VAL A 1 106 ? 14.225 0.215 -4.119 1.00 97.88 106 VAL A N 1
ATOM 771 C CA . VAL A 1 106 ? 13.947 1.168 -3.044 1.00 97.88 106 VAL A CA 1
ATOM 772 C C . VAL A 1 106 ? 12.794 0.651 -2.172 1.00 97.88 106 VAL A C 1
ATOM 774 O O . VAL A 1 106 ? 11.773 0.145 -2.658 1.00 97.88 106 VAL A O 1
ATOM 777 N N . ARG A 1 107 ? 12.959 0.772 -0.849 1.00 97.00 107 ARG A N 1
ATOM 778 C CA . ARG A 1 107 ? 11.958 0.414 0.165 1.00 97.00 107 ARG A CA 1
ATOM 779 C C . ARG A 1 107 ? 11.696 1.594 1.086 1.00 97.00 107 ARG A C 1
ATOM 781 O O . ARG A 1 107 ? 12.624 2.260 1.534 1.00 97.00 107 ARG A O 1
ATOM 788 N N . LEU A 1 108 ? 10.423 1.830 1.378 1.00 95.38 108 LEU A N 1
ATOM 789 C CA . LEU A 1 108 ? 10.006 2.789 2.395 1.00 95.38 108 LEU A CA 1
ATOM 790 C C . LEU A 1 108 ? 9.968 2.097 3.757 1.00 95.38 108 LEU A C 1
ATOM 792 O O . LEU A 1 108 ? 9.631 0.919 3.854 1.00 95.38 108 LEU A O 1
ATOM 796 N N . ALA A 1 109 ? 10.275 2.837 4.820 1.00 92.25 109 ALA A N 1
ATOM 797 C CA . ALA A 1 109 ? 10.083 2.335 6.172 1.00 92.25 109 ALA A CA 1
ATOM 798 C C . ALA A 1 109 ? 8.581 2.213 6.468 1.00 92.25 109 ALA A C 1
ATOM 800 O O . ALA A 1 109 ? 7.859 3.213 6.461 1.00 92.25 109 ALA A O 1
ATOM 801 N N . VAL A 1 110 ? 8.115 0.994 6.745 1.00 88.50 110 VAL A N 1
ATOM 802 C CA . VAL A 1 110 ? 6.730 0.729 7.145 1.00 88.50 110 VAL A CA 1
ATOM 803 C C . VAL A 1 110 ? 6.657 0.665 8.674 1.00 88.50 110 VAL A C 1
ATOM 805 O O . VAL A 1 110 ? 7.310 -0.193 9.278 1.00 88.50 110 VAL A O 1
ATOM 808 N N . PRO A 1 111 ? 5.886 1.552 9.333 1.00 88.56 111 PRO A N 1
ATOM 809 C CA . PRO A 1 111 ? 5.729 1.529 10.783 1.00 88.56 111 PRO A CA 1
ATOM 810 C C . PRO A 1 111 ? 5.150 0.201 11.266 1.00 88.56 111 PRO A C 1
ATOM 812 O O . PRO A 1 111 ? 4.115 -0.251 10.771 1.00 88.56 111 PRO A O 1
ATOM 815 N N . GLN A 1 112 ? 5.811 -0.397 12.254 1.00 90.00 112 GLN A N 1
ATOM 816 C CA . GLN A 1 112 ? 5.432 -1.693 12.808 1.00 90.00 112 GLN A CA 1
ATOM 817 C C . GLN A 1 112 ? 4.456 -1.540 13.973 1.00 90.00 112 GLN A C 1
ATOM 819 O O . GLN A 1 112 ? 4.516 -0.583 14.749 1.00 90.00 112 GLN A O 1
ATOM 824 N N . VAL A 1 113 ? 3.554 -2.508 14.092 1.00 95.62 113 VAL A N 1
ATOM 825 C CA . VAL A 1 113 ? 2.652 -2.643 15.235 1.00 95.62 113 VAL A CA 1
ATOM 826 C C . VAL A 1 113 ? 3.428 -3.259 16.394 1.00 95.62 113 VAL A C 1
ATOM 828 O O . VAL A 1 113 ? 4.182 -4.211 16.208 1.00 95.62 113 VAL A O 1
ATOM 831 N N . THR A 1 114 ? 3.233 -2.737 17.602 1.00 96.56 114 THR A N 1
ATOM 832 C CA . THR A 1 114 ? 3.823 -3.309 18.821 1.00 96.56 114 THR A CA 1
ATOM 833 C C . THR A 1 114 ? 2.732 -3.728 19.793 1.00 96.56 114 THR A C 1
ATOM 835 O O . THR A 1 114 ? 1.676 -3.100 19.873 1.00 96.56 114 THR A O 1
ATOM 838 N N . ILE A 1 115 ? 2.982 -4.807 20.531 1.00 95.12 115 ILE A N 1
ATOM 839 C CA . ILE A 1 115 ? 2.056 -5.347 21.527 1.00 95.12 115 ILE A CA 1
ATOM 840 C C . ILE A 1 115 ? 2.803 -5.433 22.853 1.00 95.12 115 ILE A C 1
ATOM 842 O O . ILE A 1 115 ? 3.901 -5.983 22.912 1.00 95.12 115 ILE A O 1
ATOM 846 N N . SER A 1 116 ? 2.213 -4.876 23.907 1.00 94.00 116 SER A N 1
ATOM 847 C CA . SER A 1 116 ? 2.738 -4.936 25.270 1.00 94.00 116 SER A CA 1
ATOM 848 C C . SER A 1 116 ? 1.587 -5.147 26.248 1.00 94.00 116 SER A C 1
ATOM 850 O O . SER A 1 116 ? 0.712 -4.290 26.395 1.00 94.00 116 SER A O 1
ATOM 852 N N . GLY A 1 117 ? 1.560 -6.322 26.882 1.00 90.88 117 GLY A N 1
ATOM 853 C CA . GLY A 1 117 ? 0.448 -6.753 27.728 1.00 90.88 117 GLY A CA 1
ATOM 854 C C . GLY A 1 117 ? -0.881 -6.716 26.969 1.00 90.88 117 GLY A C 1
ATOM 855 O O . GLY A 1 117 ? -1.031 -7.346 25.926 1.00 90.88 117 GLY A O 1
ATOM 856 N N . HIS A 1 118 ? -1.828 -5.931 27.479 1.00 93.06 118 HIS A N 1
ATOM 857 C CA . HIS A 1 118 ? -3.160 -5.749 26.891 1.00 93.06 118 HIS A CA 1
ATOM 858 C C . HIS A 1 118 ? -3.266 -4.537 25.958 1.00 93.06 118 HIS A C 1
ATOM 860 O O . HIS A 1 118 ? -4.373 -4.132 25.608 1.00 93.06 118 HIS A O 1
ATOM 866 N N . THR A 1 119 ? -2.134 -3.928 25.590 1.00 96.44 119 THR A N 1
ATOM 867 C CA . THR A 1 119 ? -2.085 -2.748 24.723 1.00 96.44 119 THR A CA 1
ATOM 868 C C . THR A 1 119 ? -1.440 -3.086 23.391 1.00 96.44 119 THR A C 1
ATOM 870 O O . THR A 1 119 ? -0.312 -3.580 23.339 1.00 96.44 119 THR A O 1
ATOM 873 N N . LEU A 1 120 ? -2.121 -2.737 22.307 1.00 97.06 120 LEU A N 1
ATOM 874 C CA . LEU A 1 120 ? -1.576 -2.743 20.959 1.00 97.06 120 LEU A CA 1
ATOM 875 C C . LEU A 1 120 ? -1.374 -1.298 20.503 1.00 97.06 120 LEU A C 1
ATOM 877 O O . LEU A 1 120 ? -2.284 -0.477 20.606 1.00 97.06 120 LEU A O 1
ATOM 881 N N . ARG A 1 121 ? -0.178 -0.981 20.002 1.00 97.75 121 ARG A N 1
ATOM 882 C CA . ARG A 1 121 ? 0.184 0.341 19.481 1.00 97.75 121 ARG A CA 1
ATOM 883 C C . ARG A 1 121 ? 0.466 0.263 17.988 1.00 97.75 121 ARG A C 1
ATOM 885 O O . ARG A 1 121 ? 1.205 -0.607 17.533 1.00 97.75 121 ARG A O 1
ATOM 892 N N . GLY A 1 122 ? -0.099 1.203 17.248 1.00 97.06 122 GLY A N 1
ATOM 893 C CA . GLY A 1 122 ? 0.083 1.355 15.813 1.00 97.06 122 GLY A CA 1
ATOM 894 C C . GLY A 1 122 ? -0.094 2.811 15.403 1.00 97.06 122 GLY A C 1
ATOM 895 O O . GLY A 1 122 ? 0.068 3.731 16.208 1.00 97.06 122 GLY A O 1
ATOM 896 N N . ILE A 1 123 ? -0.441 3.020 14.141 1.00 97.56 123 ILE A N 1
ATOM 897 C CA . ILE A 1 123 ? -0.724 4.338 13.586 1.00 97.56 123 ILE A CA 1
ATOM 898 C C . ILE A 1 123 ? -2.012 4.312 12.770 1.00 97.56 123 ILE A C 1
ATOM 900 O O . ILE A 1 123 ? -2.332 3.329 12.097 1.00 97.56 123 ILE A O 1
ATOM 904 N N . VAL A 1 124 ? -2.727 5.430 12.785 1.00 97.69 124 VAL A N 1
ATOM 905 C CA . VAL A 1 124 ? -3.706 5.748 11.749 1.00 97.69 124 VAL A CA 1
ATOM 906 C C . VAL A 1 124 ? -2.915 6.183 10.520 1.00 97.69 124 VAL A C 1
ATOM 908 O O . VAL A 1 124 ? -2.209 7.188 10.571 1.00 97.69 124 VAL A O 1
ATOM 911 N N . VAL A 1 125 ? -3.001 5.416 9.433 1.00 95.69 125 VAL A N 1
ATOM 912 C CA . VAL A 1 125 ? -2.246 5.653 8.189 1.00 95.69 125 VAL A CA 1
ATOM 913 C C . VAL A 1 125 ? -2.984 6.561 7.215 1.00 95.69 125 VAL A C 1
ATOM 915 O O . VAL A 1 125 ? -2.356 7.254 6.424 1.00 95.69 125 VAL A O 1
ATOM 918 N N . ALA A 1 126 ? -4.313 6.541 7.253 1.00 95.81 126 ALA A N 1
ATOM 919 C CA . ALA A 1 126 ? -5.165 7.296 6.351 1.00 95.81 126 ALA A CA 1
ATOM 920 C C . ALA A 1 126 ? -6.569 7.428 6.944 1.00 95.81 126 ALA A C 1
ATOM 922 O O . ALA A 1 126 ? -6.919 6.765 7.923 1.00 95.81 126 ALA A O 1
ATOM 923 N N . THR A 1 127 ? -7.384 8.258 6.310 1.00 97.12 127 THR A N 1
ATOM 924 C CA . THR A 1 127 ? -8.831 8.252 6.490 1.00 97.12 127 THR A CA 1
ATOM 925 C C . THR A 1 127 ? -9.493 7.644 5.262 1.00 97.12 127 THR A C 1
ATOM 927 O O . THR A 1 127 ? -8.998 7.755 4.140 1.00 97.12 127 THR A O 1
ATOM 930 N N . ASP A 1 128 ? -10.618 6.981 5.480 1.00 93.50 128 ASP A N 1
ATOM 931 C CA . ASP A 1 128 ? -11.509 6.542 4.415 1.00 93.50 128 ASP A CA 1
ATOM 932 C C . ASP A 1 128 ? -12.400 7.720 3.997 1.00 93.50 128 ASP A C 1
ATOM 934 O O . ASP A 1 128 ? -13.489 7.917 4.537 1.00 93.50 128 ASP A O 1
ATOM 938 N N . GLY A 1 129 ? -11.894 8.588 3.119 1.00 86.25 129 GLY A N 1
ATOM 939 C CA . GLY A 1 129 ? -12.676 9.702 2.573 1.00 86.25 129 GLY A CA 1
ATOM 940 C C . GLY A 1 129 ? -13.746 9.182 1.605 1.00 86.25 129 GLY A C 1
ATOM 941 O O . GLY A 1 129 ? -13.429 8.302 0.807 1.00 86.25 129 GLY A O 1
ATOM 942 N N . PRO A 1 130 ? -14.995 9.686 1.615 1.00 93.50 130 PRO A N 1
ATOM 943 C CA . PRO A 1 130 ? -15.549 10.844 2.336 1.00 93.50 130 PRO A CA 1
ATOM 944 C C . PRO A 1 130 ? -16.123 10.541 3.737 1.00 93.50 130 PRO A C 1
ATOM 946 O O . PRO A 1 130 ? -16.661 11.433 4.383 1.00 93.50 130 PRO A O 1
ATOM 949 N N . PHE A 1 131 ? -16.052 9.296 4.209 1.00 97.19 131 PHE A N 1
ATOM 950 C CA . PHE A 1 131 ? -16.720 8.859 5.442 1.00 97.19 131 PHE A CA 1
ATOM 951 C C . PHE A 1 131 ? -15.975 9.257 6.719 1.00 97.19 131 PHE A C 1
ATOM 953 O O . PHE A 1 131 ? -16.578 9.378 7.778 1.00 97.19 131 PHE A O 1
ATOM 960 N N . GLY A 1 132 ? -14.656 9.433 6.634 1.00 97.38 132 GLY A N 1
ATOM 961 C CA . GLY A 1 132 ? -13.824 9.822 7.770 1.00 97.38 132 GLY A CA 1
ATOM 962 C C . GLY A 1 132 ? -13.536 8.697 8.761 1.00 97.38 132 GLY A C 1
ATOM 963 O O . GLY A 1 132 ? -13.139 8.975 9.894 1.00 97.38 132 GLY A O 1
ATOM 964 N N . ASN A 1 133 ? -13.704 7.435 8.348 1.00 98.38 133 ASN A N 1
ATOM 965 C CA . ASN A 1 133 ? -13.261 6.286 9.138 1.00 98.38 133 ASN A CA 1
ATOM 966 C C . ASN A 1 133 ? -11.732 6.297 9.235 1.00 98.38 133 ASN A C 1
ATOM 968 O O . ASN A 1 133 ? -11.038 6.593 8.260 1.00 98.38 133 ASN A O 1
ATOM 972 N N . LEU A 1 134 ? -11.191 5.939 10.391 1.00 98.38 134 LEU A N 1
ATOM 973 C CA . LEU A 1 134 ? -9.756 5.817 10.596 1.00 98.38 134 LEU A CA 1
ATOM 974 C C . LEU A 1 134 ? -9.269 4.476 10.050 1.00 98.38 134 LEU A C 1
ATOM 976 O O . LEU A 1 134 ? -9.718 3.418 10.490 1.00 98.38 134 LEU A O 1
ATOM 980 N N . VAL A 1 135 ? -8.317 4.528 9.121 1.00 97.06 135 VAL A N 1
ATOM 981 C CA . VAL A 1 135 ? -7.616 3.357 8.593 1.00 97.06 135 VAL A CA 1
ATOM 982 C C . VAL A 1 135 ? -6.312 3.210 9.355 1.00 97.06 135 VAL A C 1
ATOM 984 O O . VAL A 1 135 ? -5.481 4.118 9.331 1.00 97.06 135 VAL A O 1
ATOM 987 N N . THR A 1 136 ? -6.105 2.073 10.012 1.00 97.44 136 THR A N 1
ATOM 988 C CA . THR A 1 136 ? -4.883 1.822 10.789 1.00 97.44 136 THR A CA 1
ATOM 989 C C . THR A 1 136 ? -3.922 0.891 10.051 1.00 97.44 136 THR A C 1
ATOM 991 O O . THR A 1 136 ? -4.300 0.239 9.077 1.00 97.44 136 THR A O 1
ATOM 994 N N . ASN A 1 137 ? -2.670 0.807 10.509 1.00 96.31 137 ASN A N 1
ATOM 995 C CA . ASN A 1 137 ? -1.727 -0.239 10.090 1.00 96.31 137 ASN A CA 1
ATOM 996 C C . ASN A 1 137 ? -1.890 -1.558 10.872 1.00 96.31 137 ASN A C 1
ATOM 998 O O . ASN A 1 137 ? -1.085 -2.467 10.698 1.00 96.31 137 ASN A O 1
ATOM 1002 N N . ILE A 1 138 ? -2.903 -1.675 11.733 1.00 97.06 138 ILE A N 1
ATOM 1003 C CA . ILE A 1 138 ? -3.054 -2.799 12.654 1.00 97.06 138 ILE A CA 1
ATOM 1004 C C . ILE A 1 138 ? -3.771 -3.940 11.939 1.00 97.06 138 ILE A C 1
ATOM 1006 O O . ILE A 1 138 ? -4.975 -3.868 11.691 1.00 97.06 138 ILE A O 1
ATOM 1010 N N . ALA A 1 139 ? -3.039 -5.000 11.602 1.00 95.31 139 ALA A N 1
ATOM 1011 C CA . ALA A 1 139 ? -3.618 -6.185 10.982 1.00 95.31 139 ALA A CA 1
ATOM 1012 C C . ALA A 1 139 ? -4.511 -6.955 11.967 1.00 95.31 139 ALA A C 1
ATOM 1014 O O . ALA A 1 139 ? -4.229 -7.030 13.165 1.00 95.31 139 ALA A O 1
ATOM 1015 N N . VAL A 1 140 ? -5.561 -7.602 11.451 1.00 96.06 140 VAL A N 1
ATOM 1016 C CA . VAL A 1 140 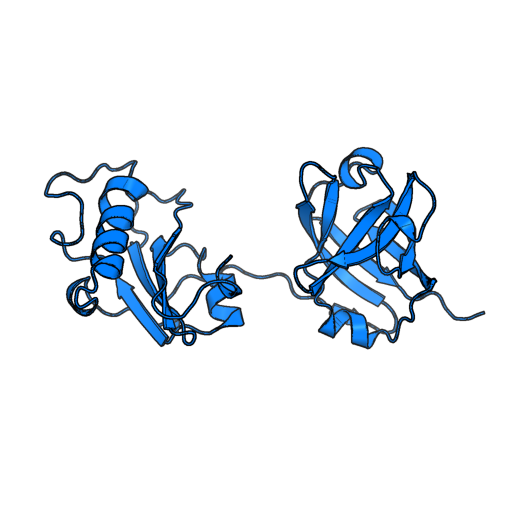? -6.446 -8.466 12.250 1.00 96.06 140 VAL A CA 1
ATOM 1017 C C . VAL A 1 140 ? -5.676 -9.573 12.979 1.00 96.06 140 VAL A C 1
ATOM 1019 O O . VAL A 1 140 ? -6.025 -9.914 14.104 1.00 96.06 140 VAL A O 1
ATOM 1022 N N . ALA A 1 141 ? -4.595 -10.085 12.383 1.00 95.00 141 ALA A N 1
ATOM 1023 C CA . ALA A 1 141 ? -3.740 -11.101 12.992 1.00 95.00 141 ALA A CA 1
ATOM 1024 C C . ALA A 1 141 ? -3.005 -10.590 14.244 1.00 95.00 141 ALA A C 1
ATOM 1026 O O . ALA A 1 141 ? -2.849 -11.336 15.208 1.00 95.00 141 ALA A O 1
ATOM 1027 N N . ASP A 1 142 ? -2.584 -9.322 14.260 1.00 95.25 142 ASP A N 1
ATOM 1028 C CA . ASP A 1 142 ? -1.967 -8.712 15.441 1.00 95.25 142 ASP A CA 1
ATOM 1029 C C . ASP A 1 142 ? -3.010 -8.377 16.498 1.00 95.25 142 ASP A C 1
ATOM 1031 O O . ASP A 1 142 ? -2.815 -8.658 17.677 1.00 95.25 142 ASP A O 1
ATOM 1035 N N . PHE A 1 143 ? -4.151 -7.840 16.072 1.00 96.44 143 PHE A N 1
ATOM 1036 C CA . PHE A 1 143 ? -5.251 -7.518 16.970 1.00 96.44 143 PHE A CA 1
ATOM 1037 C C . PHE A 1 143 ? -5.832 -8.758 17.666 1.00 96.44 143 PHE A C 1
ATOM 1039 O O . PHE A 1 143 ? -6.128 -8.711 18.859 1.00 96.44 143 PHE A O 1
ATOM 1046 N N . ALA A 1 144 ? -5.919 -9.893 16.966 1.00 94.81 144 ALA A N 1
ATOM 1047 C CA . ALA A 1 144 ? -6.396 -11.157 17.527 1.00 94.81 144 ALA A CA 1
ATOM 1048 C C . ALA A 1 144 ? -5.560 -11.645 18.725 1.00 94.81 144 ALA A C 1
ATOM 1050 O O . ALA A 1 144 ? -6.095 -12.325 19.600 1.00 94.81 144 ALA A O 1
ATOM 1051 N N . LYS A 1 145 ? -4.280 -11.252 18.819 1.00 94.69 145 LYS A N 1
ATOM 1052 C CA . LYS A 1 145 ? -3.399 -11.598 19.949 1.00 94.69 145 LYS A CA 1
ATOM 1053 C C . LYS A 1 145 ? -3.858 -10.979 21.275 1.00 94.69 145 LYS A C 1
ATOM 1055 O O . LYS A 1 145 ? -3.473 -11.476 22.326 1.00 94.69 145 LYS A O 1
ATOM 1060 N N . LEU A 1 146 ? -4.691 -9.932 21.244 1.00 93.19 146 LEU A N 1
ATOM 1061 C CA . LEU A 1 146 ? -5.298 -9.349 22.445 1.00 93.19 146 LEU A CA 1
ATOM 1062 C C . LEU A 1 146 ? -6.478 -10.172 22.998 1.00 93.19 146 LEU A C 1
ATOM 1064 O O . LEU A 1 146 ? -6.937 -9.892 24.101 1.00 93.19 146 LEU A O 1
ATOM 1068 N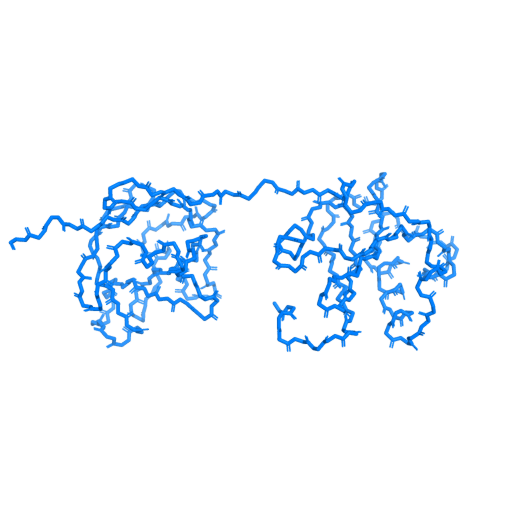 N . GLY A 1 147 ? -7.000 -11.156 22.251 1.00 92.69 147 GLY A N 1
ATOM 1069 C CA . GLY A 1 147 ? -8.096 -12.024 22.708 1.00 92.69 147 GLY A CA 1
ATOM 1070 C C . GLY A 1 147 ? -9.465 -11.341 22.848 1.00 92.69 147 GLY A C 1
ATOM 1071 O O . GLY A 1 147 ? -10.367 -11.899 23.475 1.00 92.69 147 GLY A O 1
ATOM 1072 N N . VAL A 1 148 ? -9.633 -10.149 22.267 1.00 93.06 148 VAL A N 1
ATOM 1073 C CA . VAL A 1 148 ? -10.843 -9.322 22.402 1.00 93.06 148 VAL A CA 1
ATOM 1074 C C . VAL A 1 148 ? -12.043 -9.987 21.731 1.00 93.06 148 VAL A C 1
ATOM 1076 O O . VAL A 1 148 ? -11.991 -10.358 20.558 1.00 93.06 148 VAL A O 1
ATOM 1079 N N . GLN A 1 149 ? -13.150 -10.085 22.461 1.00 93.75 149 GLN A N 1
ATOM 1080 C CA . GLN A 1 149 ? -14.422 -10.606 21.963 1.00 93.75 149 GLN A CA 1
ATOM 1081 C C . GLN A 1 149 ? -15.329 -9.478 21.457 1.00 93.75 149 GLN A C 1
ATOM 1083 O O . GLN A 1 149 ? -15.284 -8.347 21.944 1.00 93.75 149 GLN A O 1
ATOM 1088 N N . ARG A 1 150 ? -16.202 -9.784 20.490 1.00 95.06 150 ARG A N 1
ATOM 1089 C CA . ARG A 1 150 ? -17.213 -8.821 20.019 1.00 95.06 150 ARG A CA 1
ATOM 1090 C C . ARG A 1 150 ? -18.097 -8.354 21.177 1.00 95.06 150 ARG A C 1
ATOM 1092 O O . ARG A 1 150 ? -18.479 -9.148 22.030 1.00 95.06 150 ARG A O 1
ATOM 1099 N N . GLY A 1 151 ? -18.417 -7.067 21.189 1.00 94.88 151 GLY A N 1
ATOM 1100 C CA . GLY A 1 151 ? -19.153 -6.389 22.254 1.00 94.88 151 GLY A CA 1
ATOM 1101 C C . GLY A 1 151 ? -18.272 -5.865 23.391 1.00 94.88 151 GLY A C 1
ATOM 1102 O O . GLY A 1 151 ? -18.714 -4.979 24.122 1.00 94.88 151 GLY A O 1
ATOM 1103 N N . GLN A 1 152 ? -17.027 -6.338 23.536 1.00 95.44 152 GLN A N 1
ATOM 1104 C CA . GLN A 1 152 ? -16.116 -5.788 24.541 1.00 95.44 152 GLN A CA 1
ATOM 1105 C C . GLN A 1 152 ? -15.714 -4.358 24.181 1.00 95.44 152 GLN A C 1
ATOM 1107 O O . GLN A 1 152 ? -15.425 -4.048 23.022 1.00 95.44 152 GLN A O 1
ATOM 1112 N N . LYS A 1 153 ? -15.689 -3.489 25.194 1.00 96.62 153 LYS A N 1
ATOM 1113 C CA . LYS A 1 153 ? -15.196 -2.120 25.062 1.00 96.62 153 LYS A CA 1
ATOM 1114 C C . LYS A 1 153 ? -13.678 -2.109 25.073 1.00 96.62 153 LYS A C 1
ATOM 1116 O O . LYS A 1 153 ? -13.051 -2.775 25.892 1.00 96.62 153 LYS A O 1
ATOM 1121 N N . LEU A 1 154 ? -13.122 -1.322 24.169 1.00 97.50 154 LEU A N 1
ATOM 1122 C CA . LEU A 1 154 ? -11.705 -1.037 24.073 1.00 97.50 154 LEU A CA 1
ATOM 1123 C C . LEU A 1 154 ? -11.488 0.417 24.421 1.00 97.50 154 LEU A C 1
ATOM 1125 O O . LEU A 1 154 ? -12.263 1.280 24.006 1.00 97.50 154 LEU A O 1
ATOM 1129 N N . HIS A 1 155 ? -10.400 0.654 25.131 1.00 97.94 155 HIS A N 1
ATOM 1130 C CA . HIS A 1 155 ? -9.913 1.986 25.381 1.00 97.94 155 HIS A CA 1
ATOM 1131 C C . HIS A 1 155 ? -9.019 2.427 24.220 1.00 97.94 155 HIS A C 1
ATOM 1133 O O . HIS A 1 155 ? -8.036 1.755 23.889 1.00 97.94 155 HIS A O 1
ATOM 1139 N N . LEU A 1 156 ? -9.388 3.527 23.572 1.00 97.62 156 LEU A N 1
ATOM 1140 C CA . LEU A 1 156 ? -8.729 4.077 22.395 1.00 97.62 156 LEU A CA 1
ATOM 1141 C C . LEU A 1 156 ? -7.973 5.341 22.772 1.00 97.62 156 LEU A C 1
ATOM 1143 O O . LEU A 1 156 ? -8.566 6.281 23.294 1.00 97.62 156 LEU A O 1
ATOM 1147 N N . VAL A 1 157 ? -6.709 5.410 22.368 1.00 98.06 157 VAL A N 1
ATOM 1148 C CA . VAL A 1 157 ? -5.969 6.674 22.297 1.00 98.06 157 VAL A CA 1
ATOM 1149 C C . VAL A 1 157 ? -5.602 6.913 20.842 1.00 98.06 157 VAL A C 1
ATOM 1151 O O . VAL A 1 157 ? -4.935 6.079 20.234 1.00 98.06 157 VAL A O 1
ATOM 1154 N N . VAL A 1 158 ? -6.039 8.034 20.270 1.00 97.56 158 VAL A N 1
ATOM 1155 C CA . VAL A 1 158 ? -5.720 8.468 18.901 1.00 97.56 158 VAL A CA 1
ATOM 1156 C C . VAL A 1 158 ? -5.143 9.879 18.976 1.00 97.56 158 VAL A C 1
ATOM 1158 O O . VAL A 1 158 ? -5.868 10.862 19.135 1.00 97.56 158 VAL A O 1
ATOM 1161 N N . GLY A 1 159 ? -3.818 9.996 18.892 1.00 95.06 159 GLY A N 1
ATOM 1162 C CA . GLY A 1 159 ? -3.114 11.247 19.174 1.00 95.06 159 GLY A CA 1
ATOM 1163 C C . GLY A 1 159 ? -3.393 11.735 20.598 1.00 95.06 159 GLY A C 1
ATOM 1164 O O . GLY A 1 159 ? -3.007 11.085 21.561 1.00 95.06 159 GLY A O 1
ATOM 1165 N N . VAL A 1 160 ? -4.075 12.876 20.717 1.00 93.38 160 VAL A N 1
ATOM 1166 C CA . VAL A 1 160 ? -4.479 13.492 21.999 1.00 93.38 160 VAL A CA 1
ATOM 1167 C C . VAL A 1 160 ? -5.937 13.203 22.374 1.00 93.38 160 VAL A C 1
ATOM 1169 O O . VAL A 1 160 ? -6.485 13.831 23.278 1.00 93.38 160 VAL A O 1
ATOM 1172 N N . ARG A 1 161 ? -6.618 12.345 21.611 1.00 95.25 161 ARG A N 1
ATOM 1173 C CA . ARG A 1 161 ? -8.022 11.988 21.830 1.00 95.25 161 ARG A CA 1
ATOM 1174 C C . ARG A 1 161 ? -8.092 10.642 22.515 1.00 95.25 161 ARG A C 1
ATOM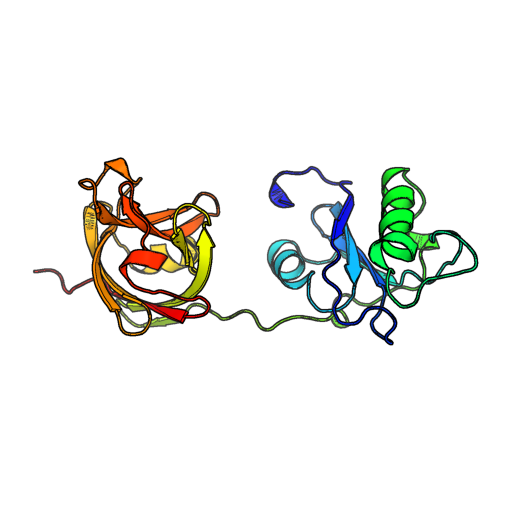 1176 O O . ARG A 1 161 ? -7.398 9.713 22.113 1.00 95.25 161 ARG A O 1
ATOM 1183 N N . GLU A 1 162 ? -8.971 10.557 23.496 1.00 96.69 162 GLU A N 1
ATOM 1184 C CA . GLU A 1 162 ? -9.165 9.376 24.318 1.00 96.69 162 GLU A CA 1
ATOM 1185 C C . GLU A 1 162 ? -10.662 9.096 24.427 1.00 96.69 162 GLU A C 1
ATOM 1187 O O . GLU A 1 162 ? -11.454 10.013 24.658 1.00 96.69 162 GLU A O 1
ATOM 1192 N N . LEU A 1 163 ? -11.059 7.854 24.163 1.00 96.88 163 LEU A N 1
ATOM 1193 C CA . LEU A 1 163 ? -12.453 7.426 24.200 1.00 96.88 163 LEU A CA 1
ATOM 1194 C C . LEU A 1 163 ? -12.548 5.907 24.340 1.00 96.88 163 LEU A C 1
ATOM 1196 O O . LEU A 1 163 ? -11.625 5.181 23.980 1.00 96.88 163 LEU A O 1
ATOM 1200 N N . ASP A 1 164 ? -13.710 5.426 24.764 1.00 97.69 164 ASP A N 1
ATOM 1201 C CA . ASP A 1 164 ? -14.025 4.003 24.720 1.00 97.69 164 ASP A CA 1
ATOM 1202 C C . ASP A 1 164 ? -14.954 3.702 23.546 1.00 97.69 164 ASP A C 1
ATOM 1204 O O . ASP A 1 164 ? -15.906 4.440 23.280 1.00 97.69 164 ASP A O 1
ATOM 1208 N N . ALA A 1 165 ? -14.722 2.578 22.873 1.00 97.94 165 ALA A N 1
ATOM 1209 C CA . ALA A 1 165 ? -15.618 2.089 21.833 1.00 97.94 165 ALA A CA 1
ATOM 1210 C C . ALA A 1 165 ? -15.689 0.555 21.835 1.00 97.94 165 ALA A C 1
ATOM 1212 O O . ALA A 1 165 ? -14.683 -0.112 22.092 1.00 97.94 165 ALA A O 1
ATOM 1213 N N . PRO A 1 166 ? -16.865 -0.036 21.567 1.00 98.19 166 PRO A N 1
ATOM 1214 C CA . PRO A 1 166 ? -16.996 -1.480 21.468 1.00 98.19 166 PRO A CA 1
ATOM 1215 C C . PRO A 1 166 ? -16.361 -2.020 20.181 1.00 98.19 166 PRO A C 1
ATOM 1217 O O . PRO A 1 166 ? -16.438 -1.390 19.123 1.00 98.19 166 PRO A O 1
ATOM 1220 N N . LEU A 1 167 ? -15.795 -3.227 20.263 1.00 98.44 167 LEU A N 1
ATOM 1221 C CA . LEU A 1 167 ? -15.498 -4.040 19.087 1.00 98.44 167 LEU A CA 1
ATOM 1222 C C . LEU A 1 167 ? -16.803 -4.604 18.523 1.00 98.44 167 LEU A C 1
ATOM 1224 O O . LEU A 1 167 ? -17.453 -5.432 19.160 1.00 98.44 167 LEU A O 1
ATOM 1228 N N . VAL A 1 168 ? -17.165 -4.213 17.310 1.00 98.56 168 VAL A N 1
ATOM 1229 C CA . VAL A 1 168 ? -18.407 -4.641 16.654 1.00 98.56 168 VAL A CA 1
ATOM 1230 C C . VAL A 1 168 ? -18.146 -5.166 15.244 1.00 98.56 168 VAL A C 1
ATOM 1232 O O . VAL A 1 168 ? -17.020 -5.133 14.744 1.00 98.56 168 VAL A O 1
ATOM 1235 N N . LYS A 1 169 ? -19.178 -5.725 14.604 1.00 97.94 169 LYS A N 1
ATOM 1236 C CA . LYS A 1 169 ? -19.077 -6.231 13.233 1.00 97.94 169 LYS A CA 1
ATOM 1237 C C . LYS A 1 169 ? -19.152 -5.087 12.229 1.00 97.94 169 LYS A C 1
ATOM 1239 O O . LYS A 1 169 ? -18.423 -5.109 11.242 1.00 97.94 169 LYS A O 1
ATOM 1244 N N . THR A 1 170 ? -20.070 -4.147 12.431 1.00 98.31 170 THR A N 1
ATOM 1245 C CA . THR A 1 170 ? -20.351 -3.080 11.466 1.00 98.31 170 THR A CA 1
ATOM 1246 C C . THR A 1 170 ? -20.993 -1.854 12.121 1.00 98.31 170 THR A C 1
ATOM 1248 O O . THR A 1 170 ? -21.313 -1.861 13.305 1.00 98.31 170 THR A O 1
ATOM 1251 N N . PHE A 1 171 ? -21.187 -0.791 11.339 1.00 98.38 171 PHE A N 1
ATOM 1252 C CA . PHE A 1 171 ? -21.643 0.525 11.794 1.00 98.38 171 PHE A CA 1
ATOM 1253 C C . PHE A 1 171 ? -22.974 0.478 12.556 1.00 98.38 171 PHE A C 1
ATOM 1255 O O . PHE A 1 171 ? -23.090 1.089 13.612 1.00 98.38 171 PHE A O 1
ATOM 1262 N N . SER A 1 172 ? -23.955 -0.293 12.076 1.00 98.25 172 SER A N 1
ATOM 1263 C CA . SER A 1 172 ? -25.291 -0.389 12.686 1.00 98.25 172 SER A CA 1
ATOM 1264 C C . SER A 1 172 ? -25.330 -1.086 14.050 1.00 98.25 172 SER A C 1
ATOM 1266 O O . SER A 1 172 ? -26.383 -1.106 14.679 1.00 98.25 172 SER A O 1
ATOM 1268 N N . ASP A 1 173 ? -24.218 -1.665 14.507 1.00 98.44 173 ASP A N 1
ATOM 1269 C CA . ASP A 1 173 ? -24.144 -2.349 15.803 1.00 98.44 173 ASP A CA 1
ATOM 1270 C C . ASP A 1 173 ? -24.040 -1.368 16.989 1.00 98.44 173 ASP A C 1
ATOM 1272 O O . ASP A 1 173 ? -24.109 -1.781 18.146 1.00 98.44 173 ASP A O 1
ATOM 1276 N N . VAL A 1 174 ? -23.872 -0.068 16.721 1.00 98.62 174 VAL A N 1
ATOM 1277 C CA . VAL A 1 174 ? -23.925 1.013 17.718 1.00 98.62 174 VAL A CA 1
ATOM 1278 C C . VAL A 1 174 ? -24.940 2.076 17.290 1.00 98.62 174 VAL A C 1
ATOM 1280 O O . VAL A 1 174 ? -25.301 2.162 16.119 1.00 98.62 174 VAL A O 1
ATOM 1283 N N . ALA A 1 175 ? -25.422 2.907 18.218 1.00 98.56 175 ALA A N 1
ATOM 1284 C CA . ALA A 1 175 ? -26.344 3.994 17.874 1.00 98.56 175 ALA A CA 1
ATOM 1285 C C . ALA A 1 175 ? -25.684 5.028 16.940 1.00 98.56 175 ALA A C 1
ATOM 1287 O O . ALA A 1 175 ? -24.462 5.173 16.922 1.00 98.56 175 ALA A O 1
ATOM 1288 N N . ILE A 1 176 ? -26.492 5.761 16.169 1.00 98.62 176 ILE A N 1
ATOM 1289 C CA . ILE A 1 176 ? -26.000 6.835 15.290 1.00 98.62 176 ILE A CA 1
ATOM 1290 C C . ILE A 1 176 ? -25.149 7.827 16.098 1.00 98.62 176 ILE A C 1
ATOM 1292 O O . ILE A 1 176 ? -25.493 8.194 17.222 1.00 98.62 176 ILE A O 1
ATOM 1296 N N . GLY A 1 177 ? -24.012 8.228 15.530 1.00 98.25 177 GLY A N 1
ATOM 1297 C CA . GLY A 1 177 ? -23.033 9.120 16.145 1.00 98.25 177 GLY A CA 1
ATOM 1298 C C . GLY A 1 177 ? -22.132 8.464 17.195 1.00 98.25 177 GLY A C 1
ATOM 1299 O O . GLY A 1 177 ? -21.211 9.120 17.673 1.00 98.25 177 GLY A O 1
ATOM 1300 N N . GLN A 1 178 ? -22.353 7.196 17.560 1.00 98.50 178 GLN A N 1
ATOM 1301 C CA . GLN A 1 178 ? -21.504 6.502 18.530 1.00 98.50 178 GLN A CA 1
ATOM 1302 C C . GLN A 1 178 ? -20.247 5.916 17.877 1.00 98.50 178 GLN A C 1
ATOM 1304 O O . GLN A 1 178 ? -20.306 5.465 16.725 1.00 98.50 178 GLN A O 1
ATOM 1309 N N . PRO A 1 179 ? -19.115 5.898 18.604 1.00 98.38 179 PRO A N 1
ATOM 1310 C CA . PRO A 1 179 ? -17.874 5.338 18.105 1.00 98.38 179 PRO A CA 1
ATOM 1311 C C . PRO A 1 179 ? -17.901 3.811 18.088 1.00 98.38 179 PRO A C 1
ATOM 1313 O O . PRO A 1 179 ? -18.542 3.167 18.919 1.00 98.38 179 PRO A O 1
ATOM 1316 N N . LEU A 1 180 ? -17.155 3.233 17.150 1.00 98.69 180 LEU A N 1
ATOM 1317 C CA . LEU A 1 180 ? -16.977 1.793 17.019 1.00 98.69 180 LEU A CA 1
ATOM 1318 C C . LEU A 1 180 ? -15.553 1.429 16.601 1.00 98.69 180 LEU A C 1
ATOM 1320 O O . LEU A 1 180 ? -14.928 2.142 15.815 1.00 98.69 180 LEU A O 1
ATOM 1324 N N . VAL A 1 181 ? -15.082 0.278 17.082 1.00 98.56 181 VAL A N 1
ATOM 1325 C CA . VAL A 1 181 ? -13.914 -0.428 16.543 1.00 98.56 181 VAL A CA 1
ATOM 1326 C C . VAL A 1 181 ? -14.419 -1.603 15.717 1.00 98.56 181 VAL A C 1
ATOM 1328 O O . VAL A 1 181 ? -15.276 -2.360 16.169 1.00 98.56 181 VAL A O 1
ATOM 1331 N N . TYR A 1 182 ? -13.898 -1.781 14.510 1.00 98.50 182 TYR A N 1
ATOM 1332 C CA . TYR A 1 182 ? -14.275 -2.888 13.632 1.00 98.50 182 TYR A CA 1
ATOM 1333 C C . TYR A 1 182 ? -13.085 -3.344 12.785 1.00 98.50 182 TYR A C 1
ATOM 1335 O O . TYR A 1 182 ? -12.033 -2.706 12.780 1.00 98.50 182 TYR A O 1
ATOM 1343 N N . ILE A 1 183 ? -13.239 -4.467 12.083 1.00 98.00 183 ILE A N 1
ATOM 1344 C CA . ILE A 1 183 ? -12.264 -4.917 11.085 1.00 98.00 183 ILE A CA 1
ATOM 1345 C C . ILE A 1 183 ? -12.757 -4.474 9.708 1.00 98.00 183 ILE A C 1
ATOM 1347 O O . ILE A 1 183 ? -13.856 -4.852 9.299 1.00 98.00 183 ILE A O 1
ATOM 1351 N N . ASP A 1 184 ? -11.964 -3.660 9.013 1.00 96.69 184 ASP A N 1
ATOM 1352 C CA . ASP A 1 184 ? -12.299 -3.141 7.690 1.00 96.69 184 ASP A CA 1
ATOM 1353 C C . ASP A 1 184 ? -12.209 -4.219 6.596 1.00 96.69 184 ASP A C 1
ATOM 1355 O O . ASP A 1 184 ? -11.724 -5.336 6.798 1.00 96.69 184 ASP A O 1
ATOM 1359 N N . SER A 1 185 ? -12.650 -3.869 5.387 1.00 93.69 185 SER A N 1
ATOM 1360 C CA . SER A 1 185 ? -12.632 -4.762 4.220 1.00 93.69 185 SER A CA 1
ATOM 1361 C C . SER A 1 185 ? -11.226 -5.164 3.751 1.00 93.69 185 SER A C 1
ATOM 1363 O O . SER A 1 185 ? -11.089 -5.997 2.858 1.00 93.69 185 SER A O 1
ATOM 1365 N N . ARG A 1 186 ? -10.170 -4.584 4.334 1.00 91.44 186 ARG A N 1
ATOM 1366 C CA . ARG A 1 186 ? -8.762 -4.902 4.063 1.00 91.44 186 ARG A CA 1
ATOM 1367 C C . ARG A 1 186 ? -8.140 -5.722 5.196 1.00 91.44 186 ARG A C 1
ATOM 1369 O O . ARG A 1 186 ? -6.926 -5.912 5.194 1.00 91.44 186 ARG A O 1
ATOM 1376 N N . GLY A 1 187 ? -8.944 -6.201 6.149 1.00 94.56 187 GLY A N 1
ATOM 1377 C CA . GLY A 1 187 ? -8.482 -7.030 7.259 1.00 94.56 187 GLY A CA 1
ATOM 1378 C C . GLY A 1 187 ? -7.681 -6.254 8.303 1.00 94.56 187 GLY A C 1
ATOM 1379 O O . GLY A 1 187 ? -6.791 -6.826 8.938 1.00 94.56 187 GLY A O 1
ATOM 1380 N N . ARG A 1 188 ? -7.951 -4.955 8.468 1.00 96.12 188 ARG A N 1
ATOM 1381 C CA . ARG A 1 188 ? -7.270 -4.095 9.443 1.00 96.12 188 ARG A CA 1
ATOM 1382 C C . ARG A 1 188 ? -8.244 -3.543 10.463 1.00 96.12 188 ARG A C 1
ATOM 1384 O O . ARG A 1 188 ? -9.420 -3.360 10.166 1.00 96.12 188 ARG A O 1
ATOM 1391 N N . VAL A 1 189 ? -7.755 -3.261 11.665 1.00 97.94 189 VAL A N 1
ATOM 1392 C CA . VAL A 1 189 ? -8.554 -2.546 12.659 1.00 97.94 189 VAL A CA 1
ATOM 1393 C C . VAL A 1 189 ? -8.857 -1.150 12.126 1.00 97.94 189 VAL A C 1
ATOM 1395 O O . VAL A 1 189 ? -7.982 -0.464 11.595 1.00 97.94 189 VAL A O 1
ATOM 1398 N N . ALA A 1 190 ? -10.100 -0.728 12.269 1.00 98.25 190 ALA A N 1
ATOM 1399 C CA . ALA A 1 190 ? -10.568 0.591 11.903 1.00 98.25 190 ALA A CA 1
ATOM 1400 C C . ALA A 1 190 ? -11.448 1.160 13.014 1.00 98.25 190 ALA A C 1
ATOM 1402 O O . ALA A 1 190 ? -12.030 0.424 13.815 1.00 98.25 190 ALA A O 1
ATOM 1403 N N . VAL A 1 191 ? -11.530 2.488 13.050 1.00 98.44 191 VAL A N 1
ATOM 1404 C CA . VAL A 1 191 ? -12.373 3.228 13.994 1.00 98.44 191 VAL A CA 1
ATOM 1405 C C . VAL A 1 191 ? -13.294 4.141 13.210 1.00 98.44 191 VAL A C 1
ATOM 1407 O O . VAL A 1 191 ? -12.869 4.770 12.244 1.00 98.44 191 VAL A O 1
ATOM 1410 N N . ALA A 1 192 ? -14.555 4.210 13.601 1.00 98.56 192 ALA A N 1
ATOM 1411 C CA . ALA A 1 192 ? -15.554 5.021 12.920 1.00 98.56 192 ALA A CA 1
ATOM 1412 C C . ALA A 1 192 ? -16.571 5.593 13.907 1.00 98.56 192 ALA A C 1
ATOM 1414 O O . ALA A 1 192 ? -16.571 5.229 15.083 1.00 98.56 192 ALA A O 1
ATOM 1415 N N . LEU A 1 193 ? -17.439 6.471 13.407 1.00 98.56 193 LEU A N 1
ATOM 1416 C CA . LEU A 1 193 ? -18.720 6.796 14.025 1.00 98.56 193 LEU A CA 1
ATOM 1417 C C . LEU A 1 193 ? -19.823 6.175 13.166 1.00 98.56 193 LEU A C 1
ATOM 1419 O O . LEU A 1 193 ? -19.753 6.240 11.937 1.00 98.56 193 LEU A O 1
ATOM 1423 N N . ASN A 1 194 ? -20.857 5.592 13.771 1.00 98.75 194 ASN A N 1
ATOM 1424 C CA . ASN A 1 194 ? -22.002 5.141 12.982 1.00 98.75 194 ASN A CA 1
ATOM 1425 C C . ASN A 1 194 ? -22.703 6.349 12.336 1.00 98.75 194 ASN A C 1
ATOM 1427 O O . ASN A 1 194 ? -23.176 7.231 13.049 1.00 98.75 194 ASN A O 1
ATOM 1431 N N . GLN A 1 195 ? -22.769 6.383 11.001 1.00 98.12 195 GLN A N 1
ATOM 1432 C CA . GLN A 1 195 ? -23.312 7.503 10.217 1.00 98.12 195 GLN A CA 1
ATOM 1433 C C . GLN A 1 195 ? -22.715 8.873 10.597 1.00 98.12 195 GLN A C 1
ATOM 1435 O O . GLN A 1 195 ? -23.408 9.887 10.602 1.00 98.12 195 GLN A O 1
ATOM 1440 N N . GLY A 1 196 ? -21.422 8.910 10.923 1.00 98.00 196 GLY A N 1
ATOM 1441 C CA . GLY A 1 196 ? -20.713 10.143 11.244 1.00 98.00 196 GLY A CA 1
ATOM 1442 C C . GLY A 1 196 ? -19.264 10.112 10.778 1.00 98.00 196 GLY A C 1
ATOM 1443 O O . GLY A 1 196 ? -18.709 9.052 10.496 1.00 98.00 196 GLY A O 1
ATOM 1444 N N . ASN A 1 197 ? -18.642 11.287 10.737 1.00 98.50 197 ASN A N 1
ATOM 1445 C CA . ASN A 1 197 ? -17.250 11.436 10.339 1.00 98.50 197 ASN A CA 1
ATOM 1446 C C . ASN A 1 197 ? -16.352 11.511 11.580 1.00 98.50 197 ASN A C 1
ATOM 1448 O O . ASN A 1 197 ? -16.307 12.534 12.269 1.00 98.50 197 ASN A O 1
ATOM 1452 N N . PHE A 1 198 ? -15.652 10.413 11.885 1.00 98.25 198 PHE A N 1
ATOM 1453 C CA . PHE A 1 198 ? -1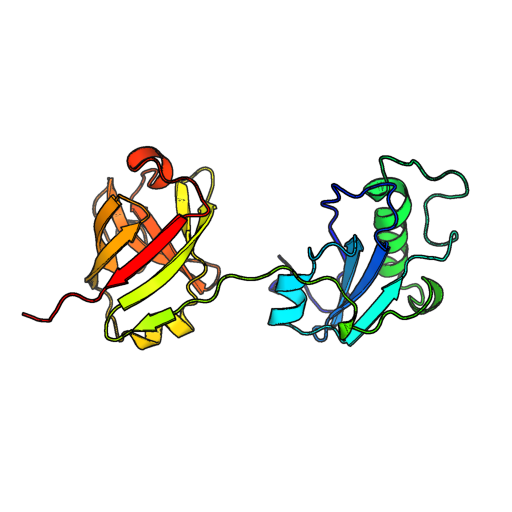4.772 10.337 13.056 1.00 98.25 198 PHE A CA 1
ATOM 1454 C C . PHE A 1 198 ? -13.615 11.334 12.944 1.00 98.25 198 PHE A C 1
ATOM 1456 O O . PHE A 1 198 ? -13.328 12.069 13.890 1.00 98.25 198 PHE A O 1
ATOM 1463 N N . ALA A 1 199 ? -12.954 11.371 11.786 1.00 97.81 199 ALA A N 1
ATOM 1464 C CA . ALA A 1 199 ? -11.795 12.223 11.565 1.00 97.81 199 ALA A CA 1
ATOM 1465 C C . ALA A 1 199 ? -12.113 13.717 11.721 1.00 97.81 199 ALA A C 1
ATOM 1467 O O . ALA A 1 199 ? -11.346 14.431 12.359 1.00 97.81 199 ALA A O 1
ATOM 1468 N N . GLU A 1 200 ? -13.246 14.186 11.202 1.00 97.69 200 GLU A N 1
ATOM 1469 C CA . GLU A 1 200 ? -13.697 15.573 11.350 1.00 97.69 200 GLU A CA 1
ATOM 1470 C C . GLU A 1 200 ? -14.124 15.874 12.786 1.00 97.69 200 GLU A C 1
ATOM 1472 O O . GLU A 1 200 ? -13.649 16.848 13.371 1.00 97.69 200 GLU A O 1
ATOM 1477 N N . THR A 1 201 ? -14.947 15.003 13.383 1.00 97.50 201 THR A N 1
ATOM 1478 C CA . THR A 1 201 ? -15.475 15.180 14.747 1.00 97.50 201 THR A CA 1
ATOM 1479 C C . THR A 1 201 ? -14.352 15.310 15.774 1.00 97.50 201 THR A C 1
ATOM 1481 O O . THR A 1 201 ? -14.397 16.168 16.654 1.00 97.50 201 THR A O 1
ATOM 1484 N N . TYR A 1 202 ? -13.313 14.483 15.646 1.00 96.62 202 TYR A N 1
ATOM 1485 C CA . TYR A 1 202 ? -12.190 14.450 16.583 1.00 96.62 202 TYR A CA 1
ATOM 1486 C C . TYR A 1 202 ? -10.935 15.180 16.081 1.00 96.62 202 TYR A C 1
ATOM 1488 O O . TYR A 1 202 ? -9.937 15.231 16.807 1.00 96.62 202 TYR A O 1
ATOM 1496 N N . GLN A 1 203 ? -10.995 15.792 14.892 1.00 96.62 203 GLN A N 1
ATOM 1497 C CA . GLN A 1 203 ? -9.900 16.509 14.223 1.00 96.62 203 GLN A CA 1
ATOM 1498 C C . GLN A 1 203 ? -8.630 15.660 14.040 1.00 96.62 203 GLN A C 1
ATOM 1500 O O . GLN A 1 203 ? -7.506 16.112 14.270 1.00 96.62 203 GLN A O 1
ATOM 1505 N N . VAL A 1 204 ? -8.805 14.406 13.630 1.00 96.69 204 VAL A N 1
ATOM 1506 C CA . VAL A 1 204 ? -7.711 13.460 13.403 1.00 96.69 204 VAL A CA 1
ATOM 1507 C C . VAL A 1 204 ? -7.105 13.682 12.018 1.00 96.69 204 VAL A C 1
ATOM 1509 O O . VAL A 1 204 ? -7.789 13.554 11.005 1.00 96.69 204 VAL A O 1
ATOM 1512 N N . LYS A 1 205 ? -5.797 13.964 11.969 1.00 96.12 205 LYS A N 1
ATOM 1513 C CA . LYS A 1 205 ? -5.018 14.078 10.727 1.00 96.12 205 LYS A CA 1
ATOM 1514 C C . LYS A 1 205 ? -3.941 12.990 10.684 1.00 96.12 205 LYS A C 1
ATOM 1516 O O . LYS A 1 205 ? -3.009 13.053 11.483 1.00 96.12 205 LYS A O 1
ATOM 1521 N N . PRO A 1 206 ? -4.060 11.991 9.794 1.00 96.00 206 PRO A N 1
ATOM 1522 C CA . PRO A 1 206 ? -3.008 11.003 9.587 1.00 96.00 206 PRO A CA 1
ATOM 1523 C C . PRO A 1 206 ? -1.720 11.625 9.004 1.00 96.00 206 PRO A C 1
ATOM 1525 O O . PRO A 1 206 ? -1.808 12.620 8.282 1.00 96.00 206 PRO A O 1
ATOM 1528 N N . PRO A 1 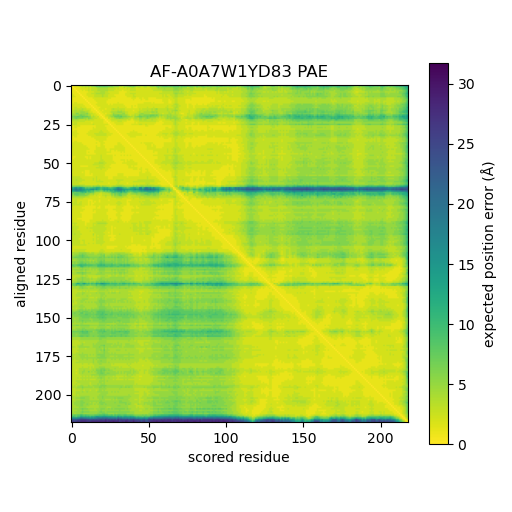207 ? -0.545 11.015 9.238 1.00 96.31 207 PRO A N 1
ATOM 1529 C CA . PRO A 1 207 ? -0.341 9.891 10.144 1.00 96.31 207 PRO A CA 1
ATOM 1530 C C . PRO A 1 207 ? -0.413 10.338 11.612 1.00 96.31 207 PRO A C 1
ATOM 1532 O O . PRO A 1 207 ? 0.126 11.378 11.978 1.00 96.31 207 PRO A O 1
ATOM 1535 N N . VAL A 1 208 ? -1.051 9.539 12.471 1.00 97.00 208 VAL A N 1
ATOM 1536 C CA . VAL A 1 208 ? -1.086 9.802 13.920 1.00 97.00 208 VAL A CA 1
ATOM 1537 C C . VAL A 1 208 ? -0.955 8.509 14.716 1.00 97.00 208 VAL A C 1
ATOM 1539 O O . VAL A 1 208 ? -1.460 7.464 14.305 1.00 97.00 208 VAL A O 1
ATOM 1542 N N . ALA A 1 209 ? -0.265 8.575 15.855 1.00 97.44 209 ALA A N 1
ATOM 1543 C CA . ALA A 1 209 ? -0.127 7.445 16.764 1.00 97.44 209 ALA A CA 1
ATOM 1544 C C . ALA A 1 209 ? -1.486 7.004 17.323 1.00 97.44 209 ALA A C 1
ATOM 1546 O O . ALA A 1 209 ? -2.349 7.832 17.627 1.00 97.44 209 ALA A O 1
ATOM 1547 N N . MET A 1 210 ? -1.648 5.694 17.480 1.00 97.44 210 MET A N 1
ATOM 1548 C CA . MET A 1 210 ? -2.845 5.086 18.039 1.00 97.44 210 MET A CA 1
ATOM 1549 C C . MET A 1 210 ? -2.491 3.947 18.995 1.00 97.44 210 MET A C 1
ATOM 1551 O O . MET A 1 210 ? -1.566 3.176 18.735 1.00 97.44 210 MET A O 1
ATOM 1555 N N . SER A 1 211 ? -3.267 3.788 20.065 1.00 97.50 211 SER A N 1
ATOM 1556 C CA . SER A 1 211 ? -3.279 2.563 20.859 1.00 97.50 211 SER A CA 1
ATOM 1557 C C . SER A 1 211 ? -4.684 2.063 21.168 1.00 97.50 211 SER A C 1
ATOM 1559 O O . SER A 1 211 ? -5.615 2.848 21.332 1.00 97.50 211 SER A O 1
ATOM 1561 N N . LEU A 1 212 ? -4.794 0.740 21.262 1.00 97.06 212 LEU A N 1
ATOM 1562 C CA . LEU A 1 212 ? -5.964 -0.015 21.694 1.00 97.06 212 LEU A CA 1
ATOM 1563 C C . LEU A 1 212 ? -5.583 -0.769 22.960 1.00 97.06 212 LEU A C 1
ATOM 1565 O O . LEU A 1 212 ? -4.659 -1.583 22.917 1.00 97.06 212 LEU A O 1
ATOM 1569 N N . THR A 1 213 ? -6.304 -0.539 24.048 1.00 97.06 213 THR A N 1
ATOM 1570 C CA . THR A 1 213 ? -6.094 -1.256 25.306 1.00 97.06 213 THR A CA 1
ATOM 1571 C C . THR A 1 213 ? -7.357 -2.013 25.679 1.00 97.06 213 THR A C 1
ATOM 1573 O O . THR A 1 213 ? -8.449 -1.445 25.669 1.00 97.06 213 THR A O 1
ATOM 1576 N N . VAL A 1 214 ? -7.213 -3.294 26.024 1.00 93.88 214 VAL A N 1
ATOM 1577 C CA . VAL A 1 214 ? -8.291 -4.054 26.670 1.00 93.88 214 VAL A CA 1
ATOM 1578 C C . VAL A 1 214 ? -8.345 -3.607 28.130 1.00 93.88 214 VAL A C 1
ATOM 1580 O O . VAL A 1 214 ? -7.353 -3.803 28.840 1.00 93.88 214 VAL A O 1
ATOM 1583 N N . PRO A 1 215 ? -9.437 -2.972 28.593 1.00 85.19 215 PRO A N 1
ATOM 1584 C CA . PRO A 1 215 ? -9.553 -2.586 29.990 1.00 85.19 215 PRO A CA 1
ATOM 1585 C C . PRO A 1 215 ? -9.437 -3.826 30.887 1.00 85.19 215 PRO A C 1
ATOM 1587 O O . PRO A 1 215 ? -9.887 -4.903 30.480 1.00 85.19 215 PRO A O 1
ATOM 1590 N N . PRO A 1 216 ? -8.874 -3.706 32.102 1.00 76.75 216 PRO A N 1
ATOM 1591 C CA . PRO A 1 216 ? -8.900 -4.794 33.069 1.00 76.75 216 PRO A CA 1
ATOM 1592 C C . PRO A 1 216 ? -10.343 -5.274 33.252 1.00 76.75 216 PRO A C 1
ATOM 1594 O O . PRO A 1 216 ? -11.250 -4.453 33.416 1.00 76.75 216 PRO A O 1
ATOM 1597 N N . GLY A 1 217 ? -10.562 -6.590 33.184 1.00 67.19 217 GLY A N 1
ATOM 1598 C CA . GLY A 1 217 ? -11.871 -7.164 33.483 1.00 67.19 217 GLY A CA 1
ATOM 1599 C C . GLY A 1 217 ? -12.316 -6.730 34.880 1.00 67.19 217 GLY A C 1
ATOM 1600 O O . GLY A 1 217 ? -11.504 -6.735 35.806 1.00 67.19 217 GLY A O 1
ATOM 1601 N N . LYS A 1 218 ? -13.577 -6.307 35.009 1.00 39.97 218 LYS A N 1
ATOM 1602 C CA . LYS A 1 218 ? -14.222 -6.215 36.322 1.00 39.97 218 LYS A CA 1
ATOM 1603 C C . LYS A 1 218 ? -14.468 -7.610 36.875 1.00 39.97 218 LYS A C 1
ATOM 1605 O O . LYS A 1 218 ? -14.826 -8.488 36.058 1.00 39.97 218 LYS A O 1
#

Secondary structure (DSSP, 8-state):
-GGGS-TT-EEE----TTTTSSPPEEEEEETTS-EEEEESSSTTHHHHHHH-EEEEEE---GGGSS-S---TT-HIIIIIHHHHHHHHHT--GGGG--EE-TTTS--PPPPPPEEETTEEEEEEEEEETTTTEEEEEEEHHHHGGG-PPTT-EEEEEETTEEEEEEB-SSGGGS-TT-EEEEE-TTSEEEEEETTB-HHHHHT--SSEEEEEE-PPP-

Sequence (218 aa):
ATPYFPAGTVFVAVVDPGVGSSRKALVAKSKAGQFFVLPDNGLLTMVAERDGIEAAREIANPAWMIGAALSSTFHGRDIFSPAGAHLARGDDWNAVGPEIAPSELVRLAVPQVTISGHTLRGIVVATDGPFGNLVTNIAVADFAKLGVQRGQKLHLVVGVRELDAPLVKTFSDVAIGQPLVYIDSRGRVAVALNQGNFAETYQVKPPVAMSLTVPPGK

Nearest PDB structures (foldseek):
  2zbv-assembly1_C  TM=9.682E-01  e=1.495E-24  Thermotoga maritima MSB8
  2zbu-assembly1_A  TM=9.726E-01  e=2.414E-24  Thermotoga maritima MSB8
  6ryz-assembly1_A  TM=9.571E-01  e=2.652E-23  Salinispora tropica CNB-440
  2cc2-assembly1_C-2  TM=9.247E-01  e=1.804E-22  Streptantibioticus cattleyicolor
  5b6i-assembly1_A  TM=9.209E-01  e=8.790E-23  Streptomyces sp. MA37

Foldseek 3Di:
DVVVDAALAEAQDEDPPQQLHPFFFKWWAFQSNYIYTYTLAAPCAVVCVPGNTPWMFTQPAQVQFPHDDDDSVCCSRTGRVSVSVCSNVPHDCVNRHDTDPSVNRDHDDDWDWDDDQQKIKWWQADAPPPQQKGFTPAALVNVVVNVADFQAWKWKDWAPDTDIATEHDDLVVDDAQGKHWYQDPVRGIIIHGRSHNPCVVVVHDPGTMMMIGRPPDD

Mean predicted aligned error: 4.13 Å

Solvent-accessible surface area (backbone atoms only — not comparable to full-atom values): 12134 Å² total; per-residue (Å²): 117,70,94,81,54,62,62,69,42,65,43,70,51,79,85,61,94,56,54,70,52,91,61,51,42,30,41,34,32,32,63,65,47,27,37,39,23,31,56,55,75,19,81,56,31,72,52,41,73,73,55,33,61,67,45,32,25,36,64,70,36,59,90,42,30,76,52,94,80,74,57,58,84,39,46,58,66,32,38,34,48,37,38,34,50,43,52,70,72,66,51,71,66,73,66,36,33,58,78,43,62,71,87,73,54,48,68,62,91,76,88,71,67,47,77,58,90,56,32,40,36,36,35,30,66,39,62,45,76,95,51,22,29,39,34,38,68,38,40,46,78,64,56,55,74,64,68,76,53,80,68,43,60,31,41,36,36,50,67,94,43,75,51,72,25,32,31,42,83,53,57,86,77,43,58,80,64,35,55,36,31,31,63,44,100,84,49,18,41,28,39,33,24,14,96,37,43,35,27,69,76,72,66,61,63,63,72,34,53,28,37,45,29,59,62,81,83,130

pLDDT: mean 95.64, std 5.58, range [39.97, 98.75]